Protein AF-0000000083312953 (afdb_homodimer)

pLDDT: mean 88.61, std 13.86, range [29.88, 98.75]

Radius of gyration: 20.83 Å; Cα contacts (8 Å, |Δi|>4): 252; chains: 2; bounding box: 49×71×55 Å

Foldseek 3Di:
DDLQVVLVVLVVVCVVVVNLPDDLVVLVVQLVVLVVVLVVLVCVQPPDDDDDPVRNVVSVVVNVVSVVSNVSSVSSSQVSVPHDVVVVVVVVVVVCCVVQPDLVVDVVSVVVNVVVVVVVCVVVVNPPPPDD/DDLQVVLVVLVVVCVVVVNLPDDLVVLVVQLVVLVVVLVVLVCVQPPDDDDDPVRNVVSVVVNVVSVVSNVSSVSSSQVSVPHDVVVVVVVVVVVCCVVQPDLVVDVVSVVVNVVVVCVVCVVVVNPPPVPD

Nearest PDB structures (foldseek):
  2x3v-assembly2_C  TM=4.265E-01  e=6.526E-01  Mus musculus
  4bne-assembly1_B  TM=3.025E-01  e=3.736E-01  Gallus gallus
  3m3w-assembly1_A  TM=4.332E-01  e=2.632E+00  Mus musculus
  2x3v-assembly2_C  TM=4.560E-01  e=7.342E-01  Mus musculus
  4bne-assembly1_B  TM=3.242E-01  e=5.272E-01  Gallus gallus

Structure (mmCIF, N/CA/C/O backbone):
data_AF-0000000083312953-model_v1
#
loop_
_entity.id
_entity.type
_entity.pdbx_description
1 polymer 'Uncharacterized protein'
#
loop_
_atom_site.group_PDB
_atom_site.id
_atom_site.type_symbol
_atom_site.label_atom_id
_atom_site.label_alt_id
_atom_site.label_comp_id
_atom_site.label_asym_id
_atom_site.label_entity_id
_atom_site.label_seq_id
_atom_site.pdbx_PDB_ins_code
_atom_site.Cartn_x
_atom_site.Cartn_y
_atom_site.Cartn_z
_atom_site.occupancy
_atom_site.B_iso_or_equiv
_atom_site.auth_seq_id
_atom_site.auth_comp_id
_atom_site.auth_asym_id
_atom_site.auth_atom_id
_atom_site.pdbx_PDB_model_num
ATOM 1 N N . MET A 1 1 ? -5.039 6.754 -14.234 1 89.75 1 MET A N 1
ATOM 2 C CA . MET A 1 1 ? -4.32 7.57 -13.266 1 89.75 1 MET A CA 1
ATOM 3 C C . MET A 1 1 ? -2.846 7.188 -13.219 1 89.75 1 MET A C 1
ATOM 5 O O . MET A 1 1 ? -2.508 6.004 -13.172 1 89.75 1 MET A O 1
ATOM 9 N N . HIS A 1 2 ? -2.023 8.219 -13.25 1 94.44 2 HIS A N 1
ATOM 10 C CA . HIS A 1 2 ? -0.584 8.008 -13.164 1 94.44 2 HIS A CA 1
ATOM 11 C C . HIS A 1 2 ? -0.106 8.031 -11.719 1 94.44 2 HIS A C 1
ATOM 13 O O . HIS A 1 2 ? -0.604 8.82 -10.906 1 94.44 2 HIS A O 1
ATOM 19 N N . ILE A 1 3 ? 0.85 7.16 -11.445 1 96.19 3 ILE A N 1
ATOM 20 C CA . ILE A 1 3 ? 1.371 7.008 -10.094 1 96.19 3 ILE A CA 1
ATOM 21 C C . ILE A 1 3 ? 1.956 8.336 -9.609 1 96.19 3 ILE A C 1
ATOM 23 O O . ILE A 1 3 ? 1.65 8.789 -8.508 1 96.19 3 ILE A O 1
ATOM 27 N N . ARG A 1 4 ? 2.719 8.961 -10.422 1 96.06 4 ARG A N 1
ATOM 28 C CA . ARG A 1 4 ? 3.332 10.234 -10.047 1 96.06 4 ARG A CA 1
ATOM 29 C C . ARG A 1 4 ? 2.271 11.312 -9.828 1 96.06 4 ARG A C 1
ATOM 31 O O . ARG A 1 4 ? 2.396 12.133 -8.922 1 96.06 4 ARG A O 1
ATOM 38 N N . GLU A 1 5 ? 1.279 11.32 -10.625 1 96.25 5 GLU A N 1
ATOM 39 C CA . GLU A 1 5 ? 0.201 12.297 -10.484 1 96.25 5 GLU A CA 1
ATOM 40 C C . GLU A 1 5 ? -0.57 12.086 -9.188 1 96.25 5 GLU A C 1
ATOM 42 O O . GLU A 1 5 ? -0.999 13.055 -8.555 1 96.25 5 GLU A O 1
ATOM 47 N N . TYR A 1 6 ? -0.751 10.852 -8.859 1 97.44 6 TYR A N 1
ATOM 48 C CA . TYR A 1 6 ? -1.438 10.562 -7.605 1 97.44 6 TYR A CA 1
ATOM 49 C C . TYR A 1 6 ? -0.636 11.07 -6.414 1 97.44 6 TYR A C 1
ATOM 51 O O . TYR A 1 6 ? -1.193 11.68 -5.496 1 97.44 6 TYR A O 1
ATOM 59 N N . GLN A 1 7 ? 0.645 10.828 -6.422 1 97.88 7 GLN A N 1
ATOM 60 C CA . GLN A 1 7 ? 1.492 11.289 -5.332 1 97.88 7 GLN A CA 1
ATOM 61 C C . GLN A 1 7 ? 1.493 12.812 -5.246 1 97.88 7 GLN A C 1
ATOM 63 O O . GLN A 1 7 ? 1.409 13.383 -4.156 1 97.88 7 GLN A O 1
ATOM 68 N N . GLN A 1 8 ? 1.566 13.469 -6.383 1 96.88 8 GLN A N 1
ATOM 69 C CA . GLN A 1 8 ? 1.558 14.922 -6.422 1 96.88 8 GLN A CA 1
ATOM 70 C C . GLN A 1 8 ? 0.23 15.484 -5.914 1 96.88 8 GLN A C 1
ATOM 72 O O . GLN A 1 8 ? 0.205 16.484 -5.188 1 96.88 8 GLN A O 1
ATOM 77 N N . TRP A 1 9 ? -0.777 14.859 -6.32 1 95.81 9 TRP A N 1
ATOM 78 C CA . TRP A 1 9 ? -2.096 15.25 -5.832 1 95.81 9 TRP A CA 1
ATOM 79 C C . TRP A 1 9 ? -2.162 15.164 -4.312 1 95.81 9 TRP A C 1
ATOM 81 O O . TRP A 1 9 ? -2.6 16.109 -3.648 1 95.81 9 TRP A O 1
ATOM 91 N N . LEU A 1 10 ? -1.734 14.055 -3.762 1 97.31 10 LEU A N 1
ATOM 92 C CA . LEU A 1 10 ? -1.815 13.828 -2.322 1 97.31 10 LEU A CA 1
ATOM 93 C C . LEU A 1 10 ? -0.983 14.852 -1.563 1 97.31 10 LEU A C 1
ATOM 95 O O . LEU A 1 10 ? -1.413 15.367 -0.526 1 97.31 10 LEU A O 1
ATOM 99 N N . GLU A 1 11 ? 0.196 15.156 -2.078 1 96.62 11 GLU A N 1
ATOM 100 C CA . GLU A 1 11 ? 1.052 16.172 -1.457 1 96.62 11 GLU A CA 1
ATOM 101 C C . GLU A 1 11 ? 0.36 17.531 -1.412 1 96.62 11 GLU A C 1
ATOM 103 O O . GLU A 1 11 ? 0.352 18.188 -0.374 1 96.62 11 GLU A O 1
ATOM 108 N N . SER A 1 12 ? -0.178 17.875 -2.521 1 95.19 12 SER A N 1
ATOM 109 C CA . SER A 1 12 ? -0.896 19.141 -2.594 1 95.19 12 SER A CA 1
ATOM 110 C C . SER A 1 12 ? -2.119 19.141 -1.683 1 95.19 12 SER A C 1
ATOM 112 O O . SER A 1 12 ? -2.42 20.141 -1.032 1 95.19 12 SER A O 1
ATOM 114 N N . TRP A 1 13 ? -2.795 18.016 -1.723 1 95.06 13 TRP A N 1
ATOM 115 C CA . TRP A 1 13 ? -3.99 17.828 -0.907 1 95.06 13 TRP A CA 1
ATOM 116 C C . TRP A 1 13 ? -3.664 17.969 0.576 1 95.06 13 TRP A C 1
ATOM 118 O O . TRP A 1 13 ? -4.355 18.688 1.304 1 95.06 13 TRP A O 1
ATOM 128 N N . ASP A 1 14 ? -2.621 17.344 1.05 1 94.88 14 ASP A N 1
ATOM 129 C CA . ASP A 1 14 ? -2.168 17.406 2.436 1 94.88 14 ASP A CA 1
ATOM 130 C C . ASP A 1 14 ? -1.702 18.828 2.787 1 94.88 14 ASP A C 1
ATOM 132 O O . ASP A 1 14 ? -2.023 19.344 3.859 1 94.88 14 ASP A O 1
ATOM 136 N N . LYS A 1 15 ? -0.932 19.438 1.9 1 92.62 15 LYS A N 1
ATOM 137 C CA . LYS A 1 15 ? -0.395 20.781 2.145 1 92.62 15 LYS A CA 1
ATOM 138 C C . LYS A 1 15 ? -1.516 21.797 2.342 1 92.62 15 LYS A C 1
ATOM 140 O O . LYS A 1 15 ? -1.442 22.641 3.232 1 92.62 15 LYS A O 1
ATOM 145 N N . ALA A 1 16 ? -2.479 21.641 1.513 1 90.06 16 ALA A N 1
ATOM 146 C CA . ALA A 1 16 ? -3.615 22.562 1.595 1 90.06 16 ALA A CA 1
ATOM 147 C C . ALA A 1 16 ? -4.289 22.469 2.961 1 90.06 16 ALA A C 1
ATOM 149 O O . ALA A 1 16 ? -4.91 23.438 3.416 1 90.06 16 ALA A O 1
ATOM 150 N N . ARG A 1 17 ? -4.074 21.359 3.699 1 89.75 17 ARG A N 1
ATOM 151 C CA . ARG A 1 17 ? -4.758 21.109 4.965 1 89.75 17 ARG A CA 1
ATOM 152 C C . ARG A 1 17 ? -3.766 21.062 6.121 1 89.75 17 ARG A C 1
ATOM 154 O O . ARG A 1 17 ? -4.133 20.703 7.242 1 89.75 17 ARG A O 1
ATOM 161 N N . GLU A 1 18 ? -2.477 21.31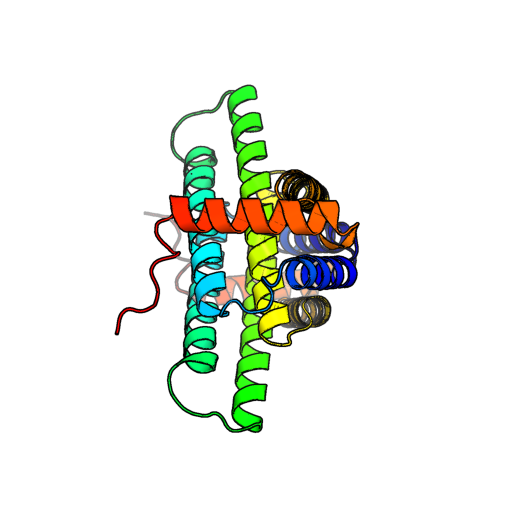2 5.836 1 87.06 18 GLU A N 1
ATOM 162 C CA . GLU A 1 18 ? -1.371 21.297 6.789 1 87.06 18 GLU A CA 1
ATOM 163 C C . GLU A 1 18 ? -1.146 19.906 7.371 1 87.06 18 GLU A C 1
ATOM 165 O O . GLU A 1 18 ? -0.78 19.766 8.539 1 87.06 18 GLU A O 1
ATOM 170 N N . TRP A 1 19 ? -1.473 18.922 6.602 1 90.19 19 TRP A N 1
ATOM 171 C CA . TRP A 1 19 ? -1.292 17.547 7.027 1 90.19 19 TRP A CA 1
ATOM 172 C C . TRP A 1 19 ? 0.053 17 6.555 1 90.19 19 TRP A C 1
ATOM 174 O O . TRP A 1 19 ? 0.391 15.844 6.824 1 90.19 19 TRP A O 1
ATOM 184 N N . ASP A 1 20 ? 0.765 17.859 5.84 1 90.44 20 ASP A N 1
ATOM 185 C CA . ASP A 1 20 ? 2.104 17.484 5.398 1 90.44 20 ASP A CA 1
ATOM 186 C C . ASP A 1 20 ? 3.113 17.625 6.535 1 90.44 20 ASP A C 1
ATOM 188 O O . ASP A 1 20 ? 4.293 17.297 6.367 1 90.44 20 ASP A O 1
ATOM 192 N N . LYS A 1 21 ? 2.643 17.953 7.777 1 90.19 21 LYS A N 1
ATOM 193 C CA . LYS A 1 21 ? 3.514 18.156 8.93 1 90.19 21 LYS A CA 1
ATOM 194 C C . LYS A 1 21 ? 3.449 16.953 9.875 1 90.19 21 LYS A C 1
ATOM 196 O O . LYS A 1 21 ? 4.172 16.891 10.867 1 90.19 21 LYS A O 1
ATOM 201 N N . VAL A 1 22 ? 2.646 16.016 9.578 1 91.94 22 VAL A N 1
ATOM 202 C CA . VAL A 1 22 ? 2.516 14.82 10.398 1 91.94 22 VAL A CA 1
ATOM 203 C C . VAL A 1 22 ? 3.793 13.984 10.297 1 91.94 22 VAL A C 1
ATOM 205 O O . VAL A 1 22 ? 4.453 13.969 9.258 1 91.94 22 VAL A O 1
ATOM 208 N N . LEU A 1 23 ? 4.117 13.328 11.352 1 92.88 23 LEU A N 1
ATOM 209 C CA . LEU A 1 23 ? 5.312 12.492 11.391 1 92.88 23 LEU A CA 1
ATOM 210 C C . LEU A 1 23 ? 5.102 11.203 10.602 1 92.88 23 LEU A C 1
ATOM 212 O O . LEU A 1 23 ? 4.02 10.617 10.633 1 92.88 23 LEU A O 1
ATOM 216 N N . PRO A 1 24 ? 6.152 10.727 9.938 1 96.06 24 PRO A N 1
ATOM 217 C CA . PRO A 1 24 ? 6.078 9.43 9.25 1 96.06 24 PRO A CA 1
ATOM 218 C C . PRO A 1 24 ? 5.609 8.305 10.172 1 96.06 24 PRO A C 1
ATOM 220 O O . PRO A 1 24 ? 4.844 7.438 9.75 1 96.06 24 PRO A O 1
ATOM 223 N N . SER A 1 25 ? 6.031 8.344 11.453 1 95.69 25 SER A N 1
ATOM 224 C CA . SER A 1 25 ? 5.629 7.305 12.391 1 95.69 25 SER A CA 1
ATOM 225 C C . SER A 1 25 ? 4.125 7.328 12.633 1 95.69 25 SER A C 1
ATOM 227 O O . SER A 1 25 ? 3.496 6.277 12.789 1 95.69 25 SER A O 1
ATOM 229 N N . HIS A 1 26 ? 3.543 8.469 12.672 1 95.5 26 HIS A N 1
ATOM 230 C CA . HIS A 1 26 ? 2.096 8.562 12.828 1 95.5 26 HIS A CA 1
ATOM 231 C C . HIS A 1 26 ? 1.369 8.055 11.594 1 95.5 26 HIS A C 1
ATOM 233 O O . HIS A 1 26 ? 0.351 7.363 11.711 1 95.5 26 HIS A O 1
ATOM 239 N N . THR A 1 27 ? 1.861 8.438 10.438 1 97 27 THR A N 1
ATOM 240 C CA . THR A 1 27 ? 1.317 7.93 9.18 1 97 27 THR A CA 1
ATOM 241 C C . THR A 1 27 ? 1.405 6.406 9.125 1 97 27 THR A C 1
ATOM 243 O O . THR A 1 27 ? 0.469 5.742 8.672 1 97 27 THR A O 1
ATOM 246 N N . LEU A 1 28 ? 2.506 5.895 9.625 1 97.88 28 LEU A N 1
ATOM 247 C CA . LEU A 1 28 ? 2.715 4.453 9.695 1 97.88 28 LEU A CA 1
ATOM 248 C C . LEU A 1 28 ? 1.672 3.795 10.594 1 97.88 28 LEU A C 1
ATOM 250 O O . LEU A 1 28 ? 1.177 2.709 10.281 1 97.88 28 LEU A O 1
ATOM 254 N N . LEU A 1 29 ? 1.381 4.402 11.695 1 97.69 29 LEU A N 1
ATOM 255 C CA . LEU A 1 29 ? 0.365 3.863 12.594 1 97.69 29 LEU A CA 1
ATOM 256 C C . LEU A 1 29 ? -0.989 3.779 11.891 1 97.69 29 LEU A C 1
ATOM 258 O O . LEU A 1 29 ? -1.727 2.809 12.078 1 97.69 29 LEU A O 1
ATOM 262 N N . HIS A 1 30 ? -1.298 4.766 11.109 1 97.81 30 HIS A N 1
ATOM 263 C CA . HIS A 1 30 ? -2.531 4.727 10.328 1 97.81 30 HIS A CA 1
ATOM 264 C C . HIS A 1 30 ? -2.498 3.604 9.297 1 97.81 30 HIS A C 1
ATOM 266 O O . HIS A 1 30 ? -3.506 2.928 9.078 1 97.81 30 HIS A O 1
ATOM 272 N N . ALA A 1 31 ? -1.359 3.463 8.656 1 98.5 31 ALA A N 1
ATOM 273 C CA . ALA A 1 31 ? -1.215 2.365 7.703 1 98.5 31 ALA A CA 1
ATOM 274 C C . ALA A 1 31 ? -1.466 1.019 8.375 1 98.5 31 ALA A C 1
ATOM 276 O O . ALA A 1 31 ? -2.137 0.152 7.812 1 98.5 31 ALA A O 1
ATOM 277 N N . MET A 1 32 ? -0.947 0.873 9.617 1 98.44 32 MET A N 1
ATOM 278 C CA . MET A 1 32 ? -1.142 -0.363 10.367 1 98.44 32 MET A CA 1
ATOM 279 C C . MET A 1 32 ? -2.615 -0.57 10.703 1 98.44 32 MET A C 1
ATOM 281 O O . MET A 1 32 ? -3.107 -1.699 10.68 1 98.44 32 MET A O 1
ATOM 285 N N . GLU A 1 33 ? -3.252 0.483 11.016 1 98.44 33 GLU A N 1
ATOM 286 C CA . GLU A 1 33 ? -4.688 0.405 11.258 1 98.44 33 GLU A CA 1
ATOM 287 C C . GLU A 1 33 ? -5.434 -0.099 10.031 1 98.44 33 GLU A C 1
ATOM 289 O O . GLU A 1 33 ? -6.25 -1.02 10.125 1 98.44 33 GLU A O 1
ATOM 294 N N . GLU A 1 34 ? -5.18 0.506 8.852 1 98.62 34 GLU A N 1
ATOM 295 C CA . GLU A 1 34 ? -5.84 0.094 7.617 1 98.62 34 GLU A CA 1
ATOM 296 C C . GLU A 1 34 ? -5.535 -1.365 7.289 1 98.62 34 GLU A C 1
ATOM 298 O O . GLU A 1 34 ? -6.406 -2.098 6.82 1 98.62 34 GLU A O 1
ATOM 303 N N . LEU A 1 35 ? -4.273 -1.746 7.504 1 98.62 35 LEU A N 1
ATOM 304 C CA . LEU A 1 35 ? -3.916 -3.135 7.242 1 98.62 35 LEU A CA 1
ATOM 305 C C . LEU A 1 35 ? -4.676 -4.078 8.172 1 98.62 35 LEU A C 1
ATOM 307 O O . LEU A 1 35 ? -5.043 -5.184 7.773 1 98.62 35 LEU A O 1
ATOM 311 N N . GLY A 1 36 ? -4.824 -3.678 9.445 1 98.44 36 GLY A N 1
ATOM 312 C CA . GLY A 1 36 ? -5.664 -4.445 10.352 1 98.44 36 GLY A CA 1
ATOM 313 C C . GLY A 1 36 ? -7.086 -4.613 9.852 1 98.44 36 GLY A C 1
ATOM 314 O O . GLY A 1 36 ? -7.656 -5.703 9.938 1 98.44 36 GLY A O 1
ATOM 315 N N . GLU A 1 37 ? -7.691 -3.543 9.32 1 98.75 37 GLU A N 1
ATOM 316 C CA . GLU A 1 37 ? -9.039 -3.621 8.758 1 98.75 37 GLU A CA 1
ATOM 317 C C . GLU A 1 37 ? -9.07 -4.531 7.535 1 98.75 37 GLU A C 1
ATOM 319 O O . GLU A 1 37 ? -10.016 -5.309 7.359 1 98.75 37 GLU A O 1
ATOM 324 N N . ILE A 1 38 ? -8.094 -4.457 6.746 1 98.69 38 ILE A N 1
ATOM 325 C CA . ILE A 1 38 ? -7.977 -5.328 5.582 1 98.69 38 ILE A CA 1
ATOM 326 C C . ILE A 1 38 ? -7.883 -6.785 6.031 1 98.69 38 ILE A C 1
ATOM 328 O O . ILE A 1 38 ? -8.516 -7.664 5.445 1 98.69 38 ILE A O 1
ATOM 332 N N . SER A 1 39 ? -7.105 -7.035 7.078 1 98.06 39 SER A N 1
ATOM 333 C CA . SER A 1 39 ? -6.957 -8.383 7.617 1 98.06 39 SER A CA 1
ATOM 334 C C . SER A 1 39 ? -8.305 -8.977 8.008 1 98.06 39 SER A C 1
ATOM 336 O O . SER A 1 39 ? -8.602 -10.133 7.703 1 98.06 39 SER A O 1
ATOM 338 N N . ARG A 1 40 ? -9.086 -8.203 8.664 1 97.56 40 ARG A N 1
ATOM 339 C CA . ARG A 1 40 ? -10.414 -8.641 9.055 1 97.56 40 ARG A CA 1
ATOM 340 C C . ARG A 1 40 ? -11.25 -9.031 7.844 1 97.56 40 ARG A C 1
ATOM 342 O O . ARG A 1 40 ? -11.914 -10.07 7.844 1 97.56 40 ARG A O 1
ATOM 349 N N . LEU A 1 41 ? -11.203 -8.25 6.785 1 97.81 41 LEU A N 1
ATOM 350 C CA . LEU A 1 41 ? -12.008 -8.477 5.59 1 97.81 41 LEU A CA 1
ATOM 351 C C . LEU A 1 41 ? -11.516 -9.703 4.824 1 97.81 41 LEU A C 1
ATOM 353 O O . LEU A 1 41 ? -12.312 -10.484 4.312 1 97.81 41 LEU A O 1
ATOM 357 N N . VAL A 1 42 ? -10.211 -9.883 4.773 1 96.94 42 VAL A N 1
ATOM 358 C CA . VAL A 1 42 ? -9.633 -11.047 4.105 1 96.94 42 VAL A CA 1
ATOM 359 C C . VAL A 1 42 ? -10.031 -12.32 4.848 1 96.94 42 VAL A C 1
ATOM 361 O O . VAL A 1 42 ? -10.367 -13.336 4.223 1 96.94 42 VAL A O 1
ATOM 364 N N . GLN A 1 43 ? -9.992 -12.234 6.18 1 95.44 43 GLN A N 1
ATOM 365 C CA . GLN A 1 43 ? -10.453 -13.359 6.98 1 95.44 43 GLN A CA 1
ATOM 366 C C . GLN A 1 43 ? -11.898 -13.719 6.645 1 95.44 43 GLN A C 1
ATOM 368 O O . GLN A 1 43 ? -12.242 -14.898 6.527 1 95.44 43 GLN A O 1
ATOM 373 N N . MET A 1 44 ? -12.727 -12.766 6.469 1 95.12 44 MET A N 1
ATOM 374 C CA . MET A 1 44 ? -14.133 -12.984 6.164 1 95.12 44 MET A CA 1
ATOM 375 C C . MET A 1 44 ? -14.305 -13.57 4.766 1 95.12 44 MET A C 1
ATOM 377 O O . MET A 1 44 ? -15.164 -14.422 4.543 1 95.12 44 MET A O 1
ATOM 381 N N . LEU A 1 45 ? -13.523 -13.141 3.883 1 93.75 45 LEU A N 1
ATOM 382 C CA . LEU A 1 45 ? -13.609 -13.586 2.494 1 93.75 45 LEU A CA 1
ATOM 383 C C . LEU A 1 45 ? -13.172 -15.039 2.361 1 93.75 45 LEU A C 1
ATOM 385 O O . LEU A 1 45 ? -13.758 -15.805 1.588 1 93.75 45 LEU A O 1
ATOM 389 N N . GLU A 1 46 ? -12.188 -15.477 3.143 1 89.94 46 GLU A N 1
ATOM 390 C CA . GLU A 1 46 ? -11.609 -16.812 3.023 1 89.94 46 GLU A CA 1
ATOM 391 C C . GLU A 1 46 ? -12.203 -17.766 4.059 1 89.94 46 GLU A C 1
ATOM 393 O O . GLU A 1 46 ? -12.133 -18.984 3.904 1 89.94 46 GLU A O 1
ATOM 398 N N . GLY A 1 47 ? -12.383 -17.422 5.262 1 77.81 47 GLY A N 1
ATOM 399 C CA . GLY A 1 47 ? -12.422 -18.328 6.406 1 77.81 47 GLY A CA 1
ATOM 400 C C . GLY A 1 47 ? -13.828 -18.75 6.777 1 77.81 47 GLY A C 1
ATOM 401 O O . GLY A 1 47 ? -14.031 -19.875 7.27 1 77.81 47 GLY A O 1
ATOM 402 N N . TYR A 1 48 ? -14.719 -18.031 7.027 1 69 48 TYR A N 1
ATOM 403 C CA . TYR A 1 48 ? -15.742 -18.344 8.016 1 69 48 TYR A CA 1
ATOM 404 C C . TYR A 1 48 ? -16.875 -19.156 7.391 1 69 48 TYR A C 1
ATOM 406 O O . TYR A 1 48 ? -17.297 -20.172 7.949 1 69 48 TYR A O 1
ATOM 414 N N . ARG A 1 49 ? -17.484 -18.75 6.379 1 76.5 49 ARG A N 1
ATOM 415 C CA . ARG A 1 49 ? -18.672 -19.375 5.805 1 76.5 49 ARG A CA 1
ATOM 416 C C . ARG A 1 49 ? -18.828 -19 4.336 1 76.5 49 ARG A C 1
ATOM 418 O O . ARG A 1 49 ? -18.25 -18.016 3.875 1 76.5 49 ARG A O 1
ATOM 425 N N . PRO A 1 50 ? -19.484 -19.969 3.672 1 88.69 50 PRO A N 1
ATOM 426 C CA . PRO A 1 50 ? -19.828 -19.562 2.311 1 88.69 50 PRO A CA 1
ATOM 427 C C . PRO A 1 50 ? -20.578 -18.219 2.275 1 88.69 50 PRO A C 1
ATOM 429 O O . PRO A 1 50 ? -21.375 -17.938 3.168 1 88.69 50 PRO A O 1
ATOM 432 N N . LEU A 1 51 ? -20.234 -17.422 1.312 1 90.56 51 LEU A N 1
ATOM 433 C CA . LEU A 1 51 ? -20.812 -16.094 1.205 1 90.56 51 LEU A CA 1
ATOM 434 C C . LEU A 1 51 ? -21.797 -16.031 0.05 1 90.56 51 LEU A C 1
ATOM 436 O O . LEU A 1 51 ? -21.562 -16.609 -1.011 1 90.56 51 LEU A O 1
ATOM 440 N N . SER A 1 52 ? -22.891 -15.398 0.402 1 93.94 52 SER A N 1
ATOM 441 C CA . SER A 1 52 ? -23.781 -15.062 -0.708 1 93.94 52 SER A CA 1
ATOM 442 C C . SER A 1 52 ? -23.109 -14.102 -1.682 1 93.94 52 SER A C 1
ATOM 444 O O . SER A 1 52 ? -22.172 -13.398 -1.318 1 93.94 52 SER A O 1
ATOM 446 N N . PRO A 1 53 ? -23.641 -14.102 -2.957 1 93.81 53 PRO A N 1
ATOM 447 C CA . PRO A 1 53 ? -23.094 -13.125 -3.904 1 93.81 53 PRO A CA 1
ATOM 448 C C . PRO A 1 53 ? -23.188 -11.688 -3.396 1 93.81 53 PRO A C 1
ATOM 450 O O . PRO A 1 53 ? -22.266 -10.898 -3.594 1 93.81 53 PRO A O 1
ATOM 453 N N . ALA A 1 54 ? -24.219 -11.422 -2.727 1 95.44 54 ALA A N 1
ATOM 454 C CA . ALA A 1 54 ? -24.406 -10.078 -2.188 1 95.44 54 ALA A CA 1
ATOM 455 C C . ALA A 1 54 ? -23.406 -9.789 -1.077 1 95.44 54 ALA A C 1
ATOM 457 O O . ALA A 1 54 ? -22.859 -8.68 -0.99 1 95.44 54 ALA A O 1
ATOM 458 N N . ASP A 1 55 ? -23.156 -10.734 -0.199 1 94.25 55 ASP A N 1
ATOM 459 C CA . ASP A 1 55 ? -22.172 -10.578 0.88 1 94.25 55 ASP A CA 1
ATOM 460 C C . ASP A 1 55 ? -20.766 -10.422 0.327 1 94.25 55 ASP A C 1
ATOM 462 O O . ASP A 1 55 ? -19.984 -9.609 0.827 1 94.25 55 ASP A O 1
ATOM 466 N N . LEU A 1 56 ? -20.547 -11.18 -0.706 1 94.19 56 LEU A N 1
ATOM 467 C CA . LEU A 1 56 ? -19.234 -11.117 -1.343 1 94.19 56 LEU A CA 1
ATOM 468 C C . LEU A 1 56 ? -18.984 -9.734 -1.938 1 94.19 56 LEU A C 1
ATOM 470 O O . LEU A 1 56 ? -17.906 -9.164 -1.768 1 94.19 56 LEU A O 1
ATOM 474 N N . GLU A 1 57 ? -19.969 -9.258 -2.596 1 95.75 57 GLU A N 1
ATOM 475 C CA . GLU A 1 57 ? -19.844 -7.938 -3.211 1 95.75 57 GLU A CA 1
ATOM 476 C C . GLU A 1 57 ? -19.656 -6.852 -2.156 1 95.75 57 GLU A C 1
ATOM 478 O O . GLU A 1 57 ? -18.859 -5.934 -2.332 1 95.75 57 GLU A O 1
ATOM 483 N N . ALA A 1 58 ? -20.375 -6.957 -1.064 1 97 58 ALA A N 1
ATOM 484 C CA . ALA A 1 58 ? -20.266 -5.984 0.021 1 97 58 ALA A CA 1
ATOM 485 C C . ALA A 1 58 ? -18.875 -6.008 0.645 1 97 58 ALA A C 1
ATOM 487 O O . ALA A 1 58 ? -18.297 -4.957 0.937 1 97 58 ALA A O 1
ATOM 488 N N . LEU A 1 59 ? -18.344 -7.191 0.858 1 96.62 59 LEU A N 1
ATOM 489 C CA . LEU A 1 59 ? -17.016 -7.336 1.435 1 96.62 59 LEU A CA 1
ATOM 490 C C . LEU A 1 59 ? -15.953 -6.793 0.486 1 96.62 59 LEU A C 1
ATOM 492 O O . LEU A 1 59 ? -14.992 -6.16 0.925 1 96.62 59 LEU A O 1
ATOM 496 N N . ARG A 1 60 ? -16.172 -7 -0.803 1 97 60 ARG A N 1
ATOM 497 C CA . ARG A 1 60 ? -15.227 -6.504 -1.791 1 97 60 ARG A CA 1
ATOM 498 C C . ARG A 1 60 ? -15.227 -4.98 -1.832 1 97 60 ARG A C 1
ATOM 500 O O . ARG A 1 60 ? -14.164 -4.359 -1.966 1 97 60 ARG A O 1
ATOM 507 N N . GLU A 1 61 ? -16.375 -4.465 -1.734 1 97.69 61 GLU A N 1
ATOM 508 C CA . GLU A 1 61 ? -16.484 -3.01 -1.717 1 97.69 61 GLU A CA 1
ATOM 509 C C . GLU A 1 61 ? -15.789 -2.42 -0.497 1 97.69 61 GLU A C 1
ATOM 511 O O . GLU A 1 61 ? -15.078 -1.416 -0.607 1 97.69 61 GLU A O 1
ATOM 516 N N . GLU A 1 62 ? -16.016 -3.033 0.622 1 98.25 62 GLU A N 1
ATOM 517 C CA . GLU A 1 62 ? -15.367 -2.574 1.843 1 98.25 62 GLU A CA 1
ATOM 518 C C . GLU A 1 62 ? -13.852 -2.75 1.754 1 98.25 62 GLU A C 1
ATOM 520 O O . GLU A 1 62 ? -13.094 -1.881 2.191 1 98.25 62 GLU A O 1
ATOM 525 N N . LEU A 1 63 ? -13.445 -3.832 1.179 1 98.56 63 LEU A N 1
ATOM 526 C CA . LEU A 1 63 ? -12.016 -4.086 1.019 1 98.56 63 LEU A CA 1
ATOM 527 C C . LEU A 1 63 ? -11.383 -3.057 0.091 1 98.56 63 LEU A C 1
ATOM 529 O O . LEU A 1 63 ? -10.273 -2.582 0.35 1 98.56 63 LEU A O 1
ATOM 533 N N . ALA A 1 64 ? -12.07 -2.73 -0.966 1 98.62 64 ALA A N 1
ATOM 534 C CA . ALA A 1 64 ? -11.57 -1.724 -1.899 1 98.62 64 ALA A CA 1
ATOM 535 C C . ALA A 1 64 ? -11.336 -0.391 -1.194 1 98.62 64 ALA A C 1
ATOM 537 O O . ALA A 1 64 ? -10.344 0.293 -1.458 1 98.62 64 ALA A O 1
ATOM 538 N N . LEU A 1 65 ? -12.227 -0.07 -0.336 1 98.12 65 LEU A N 1
ATOM 539 C CA . LEU A 1 65 ? -12.094 1.176 0.412 1 98.12 65 LEU A CA 1
ATOM 540 C C . LEU A 1 65 ? -10.875 1.134 1.329 1 98.12 65 LEU A C 1
ATOM 542 O O . LEU A 1 65 ? -10.109 2.098 1.395 1 98.12 65 LEU A O 1
ATOM 546 N N . GLU A 1 66 ? -10.727 0.061 2.045 1 98.75 66 GLU A N 1
ATOM 547 C CA . GLU A 1 66 ? -9.602 -0.041 2.967 1 98.75 66 GLU A CA 1
ATOM 548 C C . GLU A 1 66 ? -8.273 -0.09 2.213 1 98.75 66 GLU A C 1
ATOM 550 O O . GLU A 1 66 ? -7.266 0.431 2.689 1 98.75 66 GLU A O 1
ATOM 555 N N . LEU A 1 67 ? -8.266 -0.76 1.091 1 98.75 67 LEU A N 1
ATOM 556 C CA . LEU A 1 67 ? -7.07 -0.772 0.255 1 98.75 67 LEU A CA 1
ATOM 557 C C . LEU A 1 67 ? -6.723 0.635 -0.219 1 98.75 67 LEU A C 1
ATOM 559 O O . LEU A 1 67 ? -5.551 1.019 -0.235 1 98.75 67 LEU A O 1
ATOM 563 N N . SER A 1 68 ? -7.734 1.334 -0.607 1 98.5 68 SER A N 1
ATOM 564 C CA . SER A 1 68 ? -7.52 2.719 -1.013 1 98.5 68 SER A CA 1
ATOM 565 C C . SER A 1 68 ? -6.961 3.551 0.136 1 98.5 68 SER A C 1
ATOM 567 O O . SER A 1 68 ? -6.039 4.348 -0.058 1 98.5 68 SER A O 1
ATOM 569 N N . ASP A 1 69 ? -7.523 3.398 1.307 1 98.44 69 ASP A N 1
ATOM 570 C CA . ASP A 1 69 ? -7.035 4.133 2.471 1 98.44 69 ASP A CA 1
ATOM 571 C C . ASP A 1 69 ? -5.582 3.777 2.773 1 98.44 69 ASP A C 1
ATOM 573 O O . ASP A 1 69 ? -4.789 4.645 3.148 1 98.44 69 ASP A O 1
ATOM 577 N N . LEU A 1 70 ? -5.273 2.525 2.656 1 98.69 70 LEU A N 1
ATOM 578 C CA . LEU A 1 70 ? -3.885 2.121 2.855 1 98.69 70 LEU A CA 1
ATOM 579 C C . LEU A 1 70 ? -2.977 2.77 1.816 1 98.69 70 LEU A C 1
ATOM 581 O O . LEU A 1 70 ? -1.863 3.195 2.137 1 98.69 70 LEU A O 1
ATOM 585 N N . GLN A 1 71 ? -3.398 2.848 0.588 1 98.5 71 GLN A N 1
ATOM 586 C CA . GLN A 1 71 ? -2.617 3.494 -0.459 1 98.5 71 GLN A CA 1
ATOM 587 C C . GLN A 1 71 ? -2.342 4.957 -0.117 1 98.5 71 GLN A C 1
ATOM 589 O O . GLN A 1 71 ? -1.234 5.453 -0.336 1 98.5 71 GLN A O 1
ATOM 594 N N . VAL A 1 72 ? -3.311 5.648 0.386 1 98.38 72 VAL A N 1
ATOM 595 C CA . VAL A 1 72 ? -3.109 7.031 0.806 1 98.38 72 VAL A CA 1
ATOM 596 C C . VAL A 1 72 ? -1.952 7.109 1.799 1 98.38 72 VAL A C 1
ATOM 598 O O . VAL A 1 72 ? -1.047 7.93 1.646 1 98.38 72 VAL A O 1
ATOM 601 N N . MET A 1 73 ? -1.946 6.191 2.75 1 98.44 73 MET A N 1
ATOM 602 C CA . MET A 1 73 ? -0.927 6.227 3.795 1 98.44 73 MET A CA 1
ATOM 603 C C . MET A 1 73 ? 0.447 5.887 3.229 1 98.44 73 MET A C 1
ATOM 605 O O . MET A 1 73 ? 1.452 6.477 3.629 1 98.44 73 MET A O 1
ATOM 609 N N . ILE A 1 74 ? 0.491 4.965 2.316 1 98.5 74 ILE A N 1
ATOM 610 C CA . ILE A 1 74 ? 1.758 4.531 1.735 1 98.5 74 ILE A CA 1
ATOM 611 C C . ILE A 1 74 ? 2.355 5.664 0.902 1 98.5 74 ILE A C 1
ATOM 613 O O . ILE A 1 74 ? 3.545 5.965 1.016 1 98.5 74 ILE A O 1
ATOM 617 N N . PHE A 1 75 ? 1.591 6.289 0.115 1 98.56 75 PHE A N 1
ATOM 618 C CA . PHE A 1 75 ? 2.068 7.391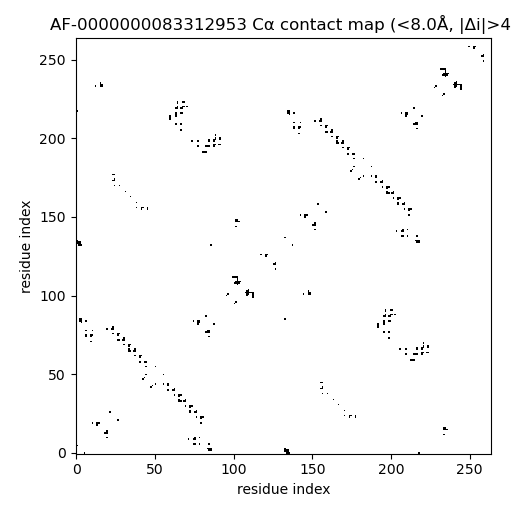 -0.712 1 98.56 75 PHE A CA 1
ATOM 619 C C . PHE A 1 75 ? 2.438 8.594 0.148 1 98.56 75 PHE A C 1
ATOM 621 O O . PHE A 1 75 ? 3.385 9.32 -0.163 1 98.56 75 PHE A O 1
ATOM 628 N N . LYS A 1 76 ? 1.684 8.836 1.21 1 98.38 76 LYS A N 1
ATOM 629 C CA . LYS A 1 76 ? 2.014 9.898 2.15 1 98.38 76 LYS A CA 1
ATOM 630 C C . LYS A 1 76 ? 3.359 9.641 2.822 1 98.38 76 LYS A C 1
ATOM 632 O O . LYS A 1 76 ? 4.195 10.547 2.912 1 98.38 76 LYS A O 1
ATOM 637 N N . LEU A 1 77 ? 3.516 8.398 3.248 1 98.19 77 LEU A N 1
ATOM 638 C CA . LEU A 1 77 ? 4.793 8.023 3.848 1 98.19 77 LEU A CA 1
ATOM 639 C C . LEU A 1 77 ? 5.941 8.273 2.875 1 98.19 77 LEU A C 1
ATOM 641 O O . LEU A 1 77 ? 6.996 8.773 3.27 1 98.19 77 LEU A O 1
ATOM 645 N N . ALA A 1 78 ? 5.754 7.902 1.62 1 98.31 78 ALA A N 1
ATOM 646 C CA . ALA A 1 78 ? 6.777 8.078 0.592 1 98.31 78 ALA A CA 1
ATOM 647 C C . ALA A 1 78 ? 7.16 9.547 0.439 1 98.31 78 ALA A C 1
ATOM 649 O O . ALA A 1 78 ? 8.344 9.898 0.512 1 98.31 78 ALA A O 1
ATOM 650 N N . TYR A 1 79 ? 6.168 10.43 0.29 1 97.31 79 TYR A N 1
ATOM 651 C CA . TYR A 1 79 ? 6.547 11.812 0.021 1 97.31 79 TYR A CA 1
ATOM 652 C C . TYR A 1 79 ? 7.074 12.484 1.28 1 97.31 79 TYR A C 1
ATOM 654 O O . TYR A 1 79 ? 7.965 13.336 1.207 1 97.31 79 TYR A O 1
ATOM 662 N N . LEU A 1 80 ? 6.59 12.078 2.484 1 96.44 80 LEU A N 1
ATOM 663 C CA . LEU A 1 80 ? 7.125 12.617 3.729 1 96.44 80 LEU A CA 1
ATOM 664 C C . LEU A 1 80 ? 8.602 12.266 3.885 1 96.44 80 LEU A C 1
ATOM 666 O O . LEU A 1 80 ? 9.359 13.016 4.5 1 96.44 80 LEU A O 1
ATOM 670 N N . CYS A 1 81 ? 8.984 11.18 3.295 1 96.38 81 CYS A N 1
ATOM 671 C CA . CYS A 1 81 ? 10.352 10.695 3.436 1 96.38 81 CYS A CA 1
ATOM 672 C C . CYS A 1 81 ? 11.164 10.992 2.186 1 96.38 81 CYS A C 1
ATOM 674 O O . CYS A 1 81 ? 12.266 10.453 2.01 1 96.38 81 CYS A O 1
ATOM 676 N N . GLY A 1 82 ? 10.578 11.727 1.231 1 95.75 82 GLY A N 1
ATOM 677 C CA . GLY A 1 82 ? 11.305 12.164 0.052 1 95.75 82 GLY A CA 1
ATOM 678 C C . GLY A 1 82 ? 11.477 11.07 -0.987 1 95.75 82 GLY A C 1
ATOM 679 O O . GLY A 1 82 ? 12.477 11.047 -1.704 1 95.75 82 GLY A O 1
ATOM 680 N N . ILE A 1 83 ? 10.586 10.234 -1.039 1 97.88 83 ILE A N 1
ATOM 681 C CA . ILE A 1 83 ? 10.695 9.086 -1.935 1 97.88 83 ILE A CA 1
ATOM 682 C C . ILE A 1 83 ? 9.734 9.266 -3.111 1 97.88 83 ILE A C 1
ATOM 684 O O . ILE A 1 83 ? 8.57 9.609 -2.924 1 97.88 83 ILE A O 1
ATOM 688 N N . ASP A 1 84 ? 10.234 9.055 -4.312 1 97.94 84 ASP A N 1
ATOM 689 C CA . ASP A 1 84 ? 9.422 8.953 -5.523 1 97.94 84 ASP A CA 1
ATOM 690 C C . ASP A 1 84 ? 8.852 7.551 -5.691 1 97.94 84 ASP A C 1
ATOM 692 O O . ASP A 1 84 ? 9.57 6.629 -6.094 1 97.94 84 ASP A O 1
ATOM 696 N N . MET A 1 85 ? 7.605 7.418 -5.523 1 98.12 85 MET A N 1
ATOM 697 C CA . MET A 1 85 ? 6.984 6.098 -5.488 1 98.12 85 MET A CA 1
ATOM 698 C C . MET A 1 85 ? 7.031 5.434 -6.859 1 98.12 85 MET A C 1
ATOM 700 O O . MET A 1 85 ? 7.184 4.219 -6.965 1 98.12 85 MET A O 1
ATOM 704 N N . GLU A 1 86 ? 6.828 6.242 -7.906 1 98.19 86 GLU A N 1
ATOM 705 C CA . GLU A 1 86 ? 6.898 5.656 -9.242 1 98.19 86 GLU A CA 1
ATOM 706 C C . GLU A 1 86 ? 8.273 5.059 -9.516 1 98.19 86 GLU A C 1
ATOM 708 O O . GLU A 1 86 ? 8.383 3.947 -10.031 1 98.19 86 GLU A O 1
ATOM 713 N N . GLU A 1 87 ? 9.297 5.801 -9.148 1 97.88 87 GLU A N 1
ATOM 714 C CA . GLU A 1 87 ? 10.656 5.293 -9.312 1 97.88 87 GLU A CA 1
ATOM 715 C C . GLU A 1 87 ? 10.883 4.043 -8.461 1 97.88 87 GLU A C 1
ATOM 717 O O . GLU A 1 87 ? 11.5 3.078 -8.922 1 97.88 87 GLU A O 1
ATOM 722 N N . ALA A 1 88 ? 10.453 4.078 -7.215 1 98.25 88 ALA A N 1
ATOM 723 C CA . ALA A 1 88 ? 10.594 2.932 -6.324 1 98.25 88 ALA A CA 1
ATOM 724 C C . ALA A 1 88 ? 9.93 1.691 -6.918 1 98.25 88 ALA A C 1
ATOM 726 O O . ALA A 1 88 ? 10.531 0.612 -6.938 1 98.25 88 ALA A O 1
ATOM 727 N N . MET A 1 89 ? 8.711 1.828 -7.414 1 98.06 89 MET A N 1
ATOM 728 C CA . MET A 1 89 ? 7.949 0.711 -7.961 1 98.06 89 MET A CA 1
ATOM 729 C C . MET A 1 89 ? 8.594 0.188 -9.242 1 98.06 89 MET A C 1
ATOM 731 O O . MET A 1 89 ? 8.609 -1.021 -9.484 1 98.06 89 MET A O 1
ATOM 735 N N . ARG A 1 90 ? 9.102 1.108 -10.07 1 97.25 90 ARG A N 1
ATOM 736 C CA . ARG A 1 90 ? 9.812 0.691 -11.273 1 97.25 90 ARG A CA 1
ATOM 737 C C . ARG A 1 90 ? 11.047 -0.139 -10.914 1 97.25 90 ARG A C 1
ATOM 739 O O . ARG A 1 90 ? 11.289 -1.183 -11.523 1 97.25 90 ARG A O 1
ATOM 746 N N . ARG A 1 91 ? 11.812 0.329 -9.961 1 96.75 91 ARG A N 1
ATOM 747 C CA . ARG A 1 91 ? 12.984 -0.406 -9.508 1 96.75 91 ARG A CA 1
ATOM 748 C C . ARG A 1 91 ? 12.594 -1.773 -8.953 1 96.75 91 ARG A C 1
ATOM 750 O O . ARG A 1 91 ? 13.312 -2.756 -9.156 1 96.75 91 ARG A O 1
ATOM 757 N N . GLY A 1 92 ? 11.477 -1.806 -8.219 1 96.19 92 GLY A N 1
ATOM 758 C CA . GLY A 1 92 ? 10.969 -3.074 -7.719 1 96.19 92 GLY A CA 1
ATOM 759 C C . GLY A 1 92 ? 10.641 -4.062 -8.82 1 96.19 92 GLY A C 1
ATOM 760 O O . GLY A 1 92 ? 10.938 -5.25 -8.711 1 96.19 92 GLY A O 1
ATOM 761 N N . GLN A 1 93 ? 10.031 -3.607 -9.883 1 95.25 93 GLN A N 1
ATOM 762 C CA . GLN A 1 93 ? 9.742 -4.449 -11.039 1 95.25 93 GLN A CA 1
ATOM 763 C C . GLN A 1 93 ? 11.016 -5.016 -11.641 1 95.25 93 GLN A C 1
ATOM 765 O O . GLN A 1 93 ? 11.086 -6.207 -11.953 1 95.25 93 GLN A O 1
ATOM 770 N N . GLU A 1 94 ? 11.938 -4.133 -11.82 1 94.5 94 GLU A N 1
ATOM 771 C CA . GLU A 1 94 ? 13.211 -4.543 -12.406 1 94.5 94 GLU A CA 1
ATOM 772 C C . GLU A 1 94 ? 13.898 -5.605 -11.555 1 94.5 94 GLU A C 1
ATOM 774 O O . GLU A 1 94 ? 14.406 -6.594 -12.078 1 94.5 94 GLU A O 1
ATOM 779 N N . LYS A 1 95 ? 13.898 -5.391 -10.289 1 93.5 95 LYS A N 1
ATOM 780 C CA . LYS A 1 95 ? 14.508 -6.348 -9.367 1 93.5 95 LYS A CA 1
ATOM 781 C C . LYS A 1 95 ? 13.789 -7.691 -9.414 1 93.5 95 LYS A C 1
ATOM 783 O O . LYS A 1 95 ? 14.43 -8.742 -9.383 1 93.5 95 LYS A O 1
ATOM 788 N N . ALA A 1 96 ? 12.477 -7.676 -9.469 1 91 96 ALA A N 1
ATOM 789 C CA . ALA A 1 96 ? 11.68 -8.898 -9.547 1 91 96 ALA A CA 1
ATOM 790 C C . ALA A 1 96 ? 11.969 -9.656 -10.836 1 91 96 ALA A C 1
ATOM 792 O O . ALA A 1 96 ? 12.133 -10.883 -10.82 1 91 96 ALA A O 1
ATOM 793 N N . ASP A 1 97 ? 12.047 -8.914 -11.898 1 88.44 97 ASP A N 1
ATOM 794 C CA . ASP A 1 97 ? 12.328 -9.523 -13.188 1 88.44 97 ASP A CA 1
ATOM 795 C C . ASP A 1 97 ? 13.703 -10.188 -13.203 1 88.44 97 ASP A C 1
ATOM 797 O O . ASP A 1 97 ? 13.891 -11.234 -13.82 1 88.44 97 ASP A O 1
ATOM 801 N N . GLN A 1 98 ? 14.609 -9.562 -12.57 1 86.44 98 GLN A N 1
ATOM 802 C CA . GLN A 1 98 ? 15.969 -10.094 -12.5 1 86.44 98 GLN A CA 1
ATOM 803 C C . GLN A 1 98 ? 16.016 -11.344 -11.625 1 86.44 98 GLN A C 1
ATOM 805 O O . GLN A 1 98 ? 16.703 -12.312 -11.961 1 86.44 98 GLN A O 1
ATOM 810 N N . ARG A 1 99 ? 15.305 -11.312 -10.555 1 84.62 99 ARG A N 1
ATOM 811 C CA . ARG A 1 99 ? 15.32 -12.406 -9.586 1 84.62 99 ARG A CA 1
ATOM 812 C C . ARG A 1 99 ? 14.531 -13.602 -10.102 1 84.62 99 ARG A C 1
ATOM 814 O O . ARG A 1 99 ? 14.898 -14.758 -9.852 1 84.62 99 ARG A O 1
ATOM 821 N N . PHE A 1 100 ? 13.453 -13.227 -10.781 1 85.44 100 PHE A N 1
ATOM 822 C CA . PHE A 1 100 ? 12.57 -14.25 -11.32 1 85.44 100 PHE A CA 1
ATOM 823 C C . PHE A 1 100 ? 12.328 -14.039 -12.805 1 85.44 100 PHE A C 1
ATOM 825 O O . PHE A 1 100 ? 11.258 -13.578 -13.211 1 85.44 100 PHE A O 1
ATOM 832 N N . PRO A 1 101 ? 13.25 -14.477 -13.57 1 79.25 101 PRO A N 1
ATOM 833 C CA . PRO A 1 101 ? 13.109 -14.281 -15.016 1 79.25 101 PRO A CA 1
ATOM 834 C C . PRO A 1 101 ? 11.828 -14.898 -15.57 1 79.25 101 PRO A C 1
ATOM 836 O O . PRO A 1 101 ? 11.328 -15.891 -15.031 1 79.25 101 PRO A O 1
ATOM 839 N N . ASP A 1 102 ? 11.336 -14.258 -16.625 1 80.44 102 ASP A N 1
ATOM 840 C CA . ASP A 1 102 ? 10.055 -14.617 -17.234 1 80.44 102 ASP A CA 1
ATOM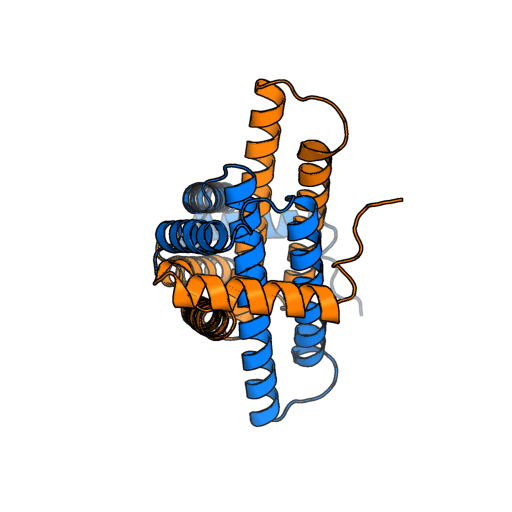 841 C C . ASP A 1 102 ? 10.117 -16 -17.875 1 80.44 102 ASP A C 1
ATOM 843 O O . ASP A 1 102 ? 10.75 -16.188 -18.906 1 80.44 102 ASP A O 1
ATOM 847 N N . PRO A 1 103 ? 9.453 -16.938 -17.25 1 82 103 PRO A N 1
ATOM 848 C CA . PRO A 1 103 ? 9.484 -18.297 -17.797 1 82 103 PRO A CA 1
ATOM 849 C C . PRO A 1 103 ? 8.695 -18.422 -19.094 1 82 103 PRO A C 1
ATOM 851 O O . PRO A 1 103 ? 8.812 -19.438 -19.797 1 82 103 PRO A O 1
ATOM 854 N N . SER A 1 104 ? 7.957 -17.359 -19.344 1 76.25 104 SER A N 1
ATOM 855 C CA . SER A 1 104 ? 7.117 -17.438 -20.531 1 76.25 104 SER A CA 1
ATOM 856 C C . SER A 1 104 ? 7.918 -17.141 -21.797 1 76.25 104 SER A C 1
ATOM 858 O O . SER A 1 104 ? 7.414 -17.297 -22.922 1 76.25 104 SER A O 1
ATOM 860 N N . THR A 1 105 ? 9.117 -16.688 -21.578 1 74.94 105 THR A N 1
ATOM 861 C CA . THR A 1 105 ? 9.914 -16.25 -22.719 1 74.94 105 THR A CA 1
ATOM 862 C C . THR A 1 105 ? 10.43 -17.453 -23.5 1 74.94 105 THR A C 1
ATOM 864 O O . THR A 1 105 ? 10.852 -17.312 -24.656 1 74.94 105 THR A O 1
ATOM 867 N N . GLY A 1 106 ? 10.383 -18.656 -22.875 1 73.94 106 GLY A N 1
ATOM 868 C CA . GLY A 1 106 ? 10.805 -19.844 -23.594 1 73.94 106 GLY A CA 1
ATOM 869 C C . GLY A 1 106 ? 10.898 -21.078 -22.719 1 73.94 106 GLY A C 1
ATOM 870 O O . GLY A 1 106 ? 10.789 -20.984 -21.5 1 73.94 106 GLY A O 1
ATOM 871 N N . PRO A 1 107 ? 10.82 -22.172 -23.422 1 75.56 107 PRO A N 1
ATOM 872 C CA . PRO A 1 107 ? 10.875 -23.438 -22.703 1 75.56 107 PRO A CA 1
ATOM 873 C C . PRO A 1 107 ? 12.078 -23.531 -21.75 1 75.56 107 PRO A C 1
ATOM 875 O O . PRO A 1 107 ? 11.953 -24.047 -20.641 1 75.56 107 PRO A O 1
ATOM 878 N N . ALA A 1 108 ? 13.18 -23.016 -22.203 1 79.19 108 ALA A N 1
ATOM 879 C CA . ALA A 1 108 ? 14.375 -23.078 -21.375 1 79.19 108 ALA A CA 1
ATOM 880 C C . ALA A 1 108 ? 14.211 -22.234 -20.109 1 79.19 108 ALA A C 1
ATOM 882 O O . ALA A 1 108 ? 14.586 -22.672 -19.016 1 79.19 108 ALA A O 1
ATOM 883 N N . GLU A 1 109 ? 13.609 -21.031 -20.359 1 74.69 109 GLU A N 1
ATOM 884 C CA . GLU A 1 109 ? 13.375 -20.141 -19.219 1 74.69 109 GLU A CA 1
ATOM 885 C C . GLU A 1 109 ? 12.375 -20.734 -18.25 1 74.69 109 GLU A C 1
ATOM 887 O O . GLU A 1 109 ? 12.531 -20.609 -17.031 1 74.69 109 GLU A O 1
ATOM 892 N N . ARG A 1 110 ? 11.445 -21.312 -18.828 1 79.06 110 ARG A N 1
ATOM 893 C CA . ARG A 1 110 ? 10.43 -21.969 -18.016 1 79.06 110 ARG A CA 1
ATOM 894 C C . ARG A 1 110 ? 11.031 -23.109 -17.203 1 79.06 110 ARG A C 1
ATOM 896 O O . ARG A 1 110 ? 10.789 -23.203 -16 1 79.06 110 ARG A O 1
ATOM 903 N N . GLU A 1 111 ? 11.773 -23.922 -17.891 1 80.44 111 GLU A N 1
ATOM 904 C CA . GLU A 1 111 ? 12.43 -25.031 -17.188 1 80.44 111 GLU A CA 1
ATOM 905 C C . GLU A 1 111 ? 13.344 -24.531 -16.078 1 80.44 111 GLU A C 1
ATOM 907 O O . GLU A 1 111 ? 13.352 -25.078 -14.977 1 80.44 111 GLU A O 1
ATOM 912 N N . ALA A 1 112 ? 14.023 -23.578 -16.375 1 79.06 112 ALA A N 1
ATOM 913 C CA . ALA A 1 112 ? 14.938 -23 -15.398 1 79.06 112 ALA A CA 1
ATOM 914 C C . ALA A 1 112 ? 14.172 -22.453 -14.195 1 79.06 112 ALA A C 1
ATOM 916 O O . ALA A 1 112 ? 14.602 -22.609 -13.055 1 79.06 112 ALA A O 1
ATOM 917 N N . TYR A 1 113 ? 13.133 -21.812 -14.5 1 78 113 TYR A N 1
ATOM 918 C CA . TYR A 1 113 ? 12.305 -21.266 -13.422 1 78 113 TYR A CA 1
ATOM 919 C C . TYR A 1 113 ? 11.789 -22.375 -12.516 1 78 113 TYR A C 1
ATOM 921 O O . TYR A 1 113 ? 11.906 -22.281 -11.289 1 78 113 TYR A O 1
ATOM 929 N N . TRP A 1 114 ? 11.32 -23.375 -13.125 1 80.19 114 TRP A N 1
ATOM 930 C CA . TRP A 1 114 ? 10.688 -24.438 -12.336 1 80.19 114 TRP A CA 1
ATOM 931 C C . TRP A 1 114 ? 11.734 -25.234 -11.555 1 80.19 114 TRP A C 1
ATOM 933 O O . TRP A 1 114 ? 11.469 -25.672 -10.438 1 80.19 114 TRP A O 1
ATOM 943 N N . ARG A 1 115 ? 12.836 -25.328 -12.133 1 80.38 115 ARG A N 1
ATOM 944 C CA . ARG A 1 115 ? 13.945 -25.953 -11.414 1 80.38 115 ARG A CA 1
ATOM 945 C C . ARG A 1 115 ? 14.328 -25.141 -10.188 1 80.38 115 ARG A C 1
ATOM 947 O O . ARG A 1 115 ? 14.492 -25.703 -9.094 1 80.38 115 ARG A O 1
ATOM 954 N N . ARG A 1 116 ? 14.445 -23.859 -10.391 1 75.94 116 ARG A N 1
ATOM 955 C CA . ARG A 1 116 ? 14.789 -22.969 -9.297 1 75.94 116 ARG A CA 1
ATOM 956 C C . ARG A 1 116 ? 13.695 -22.953 -8.234 1 75.94 116 ARG A C 1
ATOM 958 O O . ARG A 1 116 ? 13.984 -22.922 -7.035 1 75.94 116 ARG A O 1
ATOM 965 N N . PHE A 1 117 ? 12.531 -22.953 -8.758 1 75.5 117 PHE A N 1
ATOM 966 C CA . PHE A 1 117 ? 11.406 -22.922 -7.836 1 75.5 117 PHE A CA 1
ATOM 967 C C . PHE A 1 117 ? 11.367 -24.188 -6.984 1 75.5 117 PHE A C 1
ATOM 969 O O . PHE A 1 117 ? 11.172 -24.109 -5.77 1 75.5 117 PHE A O 1
ATOM 976 N N . LYS A 1 118 ? 11.562 -25.266 -7.605 1 74 118 LYS A N 1
ATOM 977 C CA . LYS A 1 118 ? 11.617 -26.531 -6.883 1 74 118 LYS A CA 1
ATOM 978 C C . LYS A 1 118 ? 12.758 -26.531 -5.867 1 74 118 LYS A C 1
ATOM 980 O O . LYS A 1 118 ? 12.594 -27 -4.738 1 74 118 LYS A O 1
ATOM 985 N N . GLN A 1 119 ? 13.828 -26 -6.262 1 77.25 119 GLN A N 1
ATOM 986 C CA . GLN A 1 119 ? 14.961 -25.891 -5.348 1 77.25 119 GLN A CA 1
ATOM 987 C C . GLN A 1 119 ? 14.648 -24.953 -4.191 1 77.25 119 GLN A C 1
ATOM 989 O O . GLN A 1 119 ? 15.031 -25.219 -3.047 1 77.25 119 GLN A O 1
ATOM 994 N N . TYR A 1 120 ? 14.031 -23.828 -4.605 1 69.19 120 TYR A N 1
ATOM 995 C CA . TYR A 1 120 ? 13.633 -22.875 -3.572 1 69.19 120 TYR A CA 1
ATOM 996 C C . TYR A 1 120 ? 12.719 -23.531 -2.549 1 69.19 120 TYR A C 1
ATOM 998 O O . TYR A 1 120 ? 12.906 -23.375 -1.341 1 69.19 120 TYR A O 1
ATOM 1006 N N . LEU A 1 121 ? 11.719 -24.281 -3.037 1 70.5 121 LEU A N 1
ATOM 1007 C CA . LEU A 1 121 ? 10.797 -25 -2.158 1 70.5 121 LEU A CA 1
ATOM 1008 C C . LEU A 1 121 ? 11.539 -26.031 -1.322 1 70.5 121 LEU A C 1
ATOM 1010 O O . LEU A 1 121 ? 11.258 -26.188 -0.131 1 70.5 121 LEU A O 1
ATOM 1014 N N . ALA A 1 122 ? 12.453 -26.703 -1.91 1 70.19 122 ALA A N 1
ATOM 1015 C CA . ALA A 1 122 ? 13.25 -27.719 -1.218 1 70.19 122 ALA A CA 1
ATOM 1016 C C . ALA A 1 122 ? 14.109 -27.078 -0.13 1 70.19 122 ALA A C 1
ATOM 1018 O O . ALA A 1 122 ? 14.18 -27.578 0.993 1 70.19 122 ALA A O 1
ATOM 1019 N N . ASP A 1 123 ? 14.641 -26 -0.453 1 70.38 123 ASP A N 1
ATOM 1020 C CA . ASP A 1 123 ? 15.492 -25.281 0.499 1 70.38 123 ASP A CA 1
ATOM 1021 C C . ASP A 1 123 ? 14.672 -24.734 1.666 1 70.38 123 ASP A C 1
ATOM 1023 O O . ASP A 1 123 ? 15.156 -24.672 2.797 1 70.38 123 ASP A O 1
ATOM 1027 N N . ALA A 1 124 ? 13.453 -24.375 1.261 1 59.19 124 ALA A N 1
ATOM 1028 C CA . ALA A 1 124 ? 12.57 -23.797 2.279 1 59.19 124 ALA A CA 1
ATOM 1029 C C . ALA A 1 124 ? 11.812 -24.906 3.023 1 59.19 124 ALA A C 1
ATOM 1031 O O . ALA A 1 124 ? 11.062 -24.625 3.959 1 59.19 124 ALA A O 1
ATOM 1032 N N . ALA A 1 125 ? 12.109 -26.156 2.789 1 61.81 125 ALA A N 1
ATOM 1033 C CA . ALA A 1 125 ? 11.422 -27.297 3.377 1 61.81 125 ALA A CA 1
ATOM 1034 C C . ALA A 1 125 ? 9.914 -27.203 3.168 1 61.81 125 ALA A C 1
ATOM 1036 O O . ALA A 1 125 ? 9.133 -27.547 4.059 1 61.81 125 ALA A O 1
ATOM 1037 N N . LEU A 1 126 ? 9.484 -26.594 2.201 1 58.19 126 LEU A N 1
ATOM 1038 C CA . LEU A 1 126 ? 8.078 -26.422 1.871 1 58.19 126 LEU A CA 1
ATOM 1039 C C . LEU A 1 126 ? 7.617 -27.484 0.876 1 58.19 126 LEU A C 1
ATOM 1041 O O . LEU A 1 126 ? 6.422 -27.609 0.601 1 58.19 126 LEU A O 1
ATOM 1045 N N . ASP A 1 127 ? 8.492 -28.094 0.382 1 54.12 127 ASP A N 1
ATOM 1046 C CA . ASP A 1 127 ? 8.18 -29.141 -0.584 1 54.12 127 ASP A CA 1
ATOM 1047 C C . ASP A 1 127 ? 7.562 -30.359 0.103 1 54.12 127 ASP A C 1
ATOM 1049 O O . ASP A 1 127 ? 7.25 -31.359 -0.552 1 54.12 127 ASP A O 1
ATOM 1053 N N . ALA A 1 128 ? 7.555 -30.516 1.487 1 52.47 128 ALA A N 1
ATOM 1054 C CA . ALA A 1 128 ? 7.051 -31.75 2.096 1 52.47 128 ALA A CA 1
ATOM 1055 C C . ALA A 1 128 ? 5.578 -31.969 1.757 1 52.47 128 ALA A C 1
ATOM 1057 O O . ALA A 1 128 ? 4.762 -31.047 1.901 1 52.47 128 ALA A O 1
ATOM 1058 N N . PRO A 1 129 ? 5.172 -32.969 0.986 1 49.75 129 PRO A N 1
ATOM 1059 C CA . PRO A 1 129 ? 3.764 -33.312 0.761 1 49.75 129 PRO A CA 1
ATOM 1060 C C . PRO A 1 129 ? 2.918 -33.156 2.025 1 49.75 129 PRO A C 1
ATOM 1062 O O . PRO A 1 129 ? 3.436 -33.312 3.137 1 49.75 129 PRO A O 1
ATOM 1065 N N . GLU A 1 130 ? 1.806 -32.25 2.027 1 43.59 130 GLU A N 1
ATOM 1066 C CA . GLU A 1 130 ? 0.882 -32.438 3.141 1 43.59 130 GLU A CA 1
ATOM 1067 C C . GLU A 1 130 ? 0.826 -33.906 3.553 1 43.59 130 GLU A C 1
ATOM 1069 O O . GLU A 1 130 ? 0.649 -34.812 2.709 1 43.59 130 GLU A O 1
ATOM 1074 N N . GLY A 1 131 ? 1.672 -34.312 4.441 1 33.25 131 GLY A N 1
ATOM 1075 C CA . GLY A 1 131 ? 1.645 -35.688 4.875 1 33.25 131 GLY A CA 1
ATOM 1076 C C . GLY A 1 131 ? 0.27 -36.344 4.77 1 33.25 131 GLY A C 1
ATOM 1077 O O . GLY A 1 131 ? -0.746 -35.625 4.875 1 33.25 131 GLY A O 1
ATOM 1078 N N . GLU A 1 132 ? 0.246 -37.812 4.418 1 32.19 132 GLU A N 1
ATOM 1079 C CA . GLU A 1 132 ? -0.784 -38.812 4.754 1 32.19 132 GLU A CA 1
ATOM 1080 C C . GLU A 1 132 ? -1.264 -38.625 6.191 1 32.19 132 GLU A C 1
ATOM 1082 O O . GLU A 1 132 ? -0.466 -38.344 7.09 1 32.19 132 GLU A O 1
ATOM 1087 N N . MET B 1 1 ? 4.031 5.762 -15.156 1 89.81 1 MET B N 1
ATOM 1088 C CA . MET B 1 1 ? 3.369 4.465 -15.016 1 89.81 1 MET B CA 1
ATOM 1089 C C . MET B 1 1 ? 1.922 4.641 -14.578 1 89.81 1 MET B C 1
ATOM 1091 O O . MET B 1 1 ? 1.638 5.41 -13.656 1 89.81 1 MET B O 1
ATOM 1095 N N . HIS B 1 2 ? 1.064 3.922 -15.266 1 94.5 2 HIS B N 1
ATOM 1096 C CA . HIS B 1 2 ? -0.353 3.955 -14.922 1 94.5 2 HIS B CA 1
ATOM 1097 C C . HIS B 1 2 ? -0.703 2.865 -13.914 1 94.5 2 HIS B C 1
ATOM 1099 O O . HIS B 1 2 ? -0.166 1.757 -13.984 1 94.5 2 HIS B O 1
ATOM 1105 N N . ILE B 1 3 ? -1.597 3.23 -13.008 1 96.19 3 ILE B N 1
ATOM 1106 C CA . ILE B 1 3 ? -1.992 2.33 -11.938 1 96.19 3 ILE B CA 1
ATOM 1107 C C . ILE B 1 3 ? -2.584 1.051 -12.523 1 96.19 3 ILE B C 1
ATOM 1109 O O . ILE B 1 3 ? -2.203 -0.055 -12.133 1 96.19 3 ILE B O 1
ATOM 1113 N N . ARG B 1 4 ? -3.439 1.183 -13.469 1 96.19 4 ARG B N 1
ATOM 1114 C CA . ARG B 1 4 ? -4.066 0.019 -14.086 1 96.19 4 ARG B CA 1
ATOM 1115 C C . ARG B 1 4 ? -3.033 -0.838 -14.812 1 96.19 4 ARG B C 1
ATOM 1117 O O . ARG B 1 4 ? -3.111 -2.068 -14.789 1 96.19 4 ARG B O 1
ATOM 1124 N N . GLU B 1 5 ? -2.111 -0.233 -15.453 1 96.31 5 GLU B N 1
ATOM 1125 C CA . GLU B 1 5 ? -1.062 -0.957 -16.172 1 96.31 5 GLU B CA 1
ATOM 1126 C C . GLU B 1 5 ? -0.173 -1.733 -15.195 1 96.31 5 GLU B C 1
ATOM 1128 O O . GLU B 1 5 ? 0.273 -2.84 -15.508 1 96.31 5 GLU B O 1
ATOM 1133 N N . TYR B 1 6 ? 0.085 -1.116 -14.086 1 97.38 6 TYR B N 1
ATOM 1134 C CA . TYR B 1 6 ? 0.887 -1.807 -13.078 1 97.38 6 TYR B CA 1
ATOM 1135 C C . TYR B 1 6 ? 0.172 -3.053 -12.57 1 97.38 6 TYR B C 1
ATOM 1137 O O . TYR B 1 6 ? 0.784 -4.117 -12.438 1 97.38 6 TYR B O 1
ATOM 1145 N N . GLN B 1 7 ? -1.09 -2.922 -12.289 1 97.88 7 GLN B N 1
ATOM 1146 C CA . GLN B 1 7 ? -1.856 -4.066 -11.812 1 97.88 7 GLN B CA 1
ATOM 1147 C C . GLN B 1 7 ? -1.906 -5.172 -12.859 1 97.88 7 GLN B C 1
ATOM 1149 O O . GLN B 1 7 ? -1.749 -6.352 -12.539 1 97.88 7 GLN B O 1
ATOM 1154 N N . GLN B 1 8 ? -2.109 -4.805 -14.102 1 96.88 8 GLN B N 1
ATOM 1155 C CA . GLN B 1 8 ? -2.158 -5.773 -15.195 1 96.88 8 GLN B CA 1
ATOM 1156 C C . GLN B 1 8 ? -0.813 -6.477 -15.367 1 96.88 8 GLN B C 1
ATOM 1158 O O . GLN B 1 8 ? -0.763 -7.684 -15.602 1 96.88 8 GLN B O 1
ATOM 1163 N N . TRP B 1 9 ? 0.179 -5.707 -15.281 1 95.81 9 TRP B N 1
ATOM 1164 C CA . TRP B 1 9 ? 1.519 -6.281 -15.352 1 95.81 9 TRP B CA 1
ATOM 1165 C C . TRP B 1 9 ? 1.719 -7.324 -14.258 1 95.81 9 TRP B C 1
ATOM 1167 O O . TRP B 1 9 ? 2.176 -8.438 -14.531 1 95.81 9 TRP B O 1
ATOM 1177 N N . LEU B 1 10 ? 1.382 -6.988 -13.039 1 97.31 10 LEU B N 1
ATOM 1178 C CA . LEU B 1 10 ? 1.595 -7.879 -11.898 1 97.31 10 LEU B CA 1
ATOM 1179 C C . LEU B 1 10 ? 0.792 -9.164 -12.062 1 97.31 10 LEU B C 1
ATOM 1181 O O . LEU B 1 10 ? 1.291 -10.258 -11.766 1 97.31 10 LEU B O 1
ATOM 1185 N N . GLU B 1 11 ? -0.432 -9.047 -12.531 1 96.62 11 GLU B N 1
ATOM 1186 C CA . GLU B 1 11 ? -1.269 -10.219 -12.773 1 96.62 11 GLU B CA 1
ATOM 1187 C C . GLU B 1 11 ? -0.627 -11.156 -13.789 1 96.62 11 GLU B C 1
ATOM 1189 O O . GLU B 1 11 ? -0.557 -12.367 -13.57 1 96.62 11 GLU B O 1
ATOM 1194 N N . SER B 1 12 ? -0.2 -10.57 -14.836 1 95.19 12 SER B N 1
ATOM 1195 C CA . SER B 1 12 ? 0.461 -11.359 -15.875 1 95.19 12 SER B CA 1
ATOM 1196 C C . SER B 1 12 ? 1.758 -11.969 -15.359 1 95.19 12 SER B C 1
ATOM 1198 O O . SER B 1 12 ? 2.074 -13.117 -15.672 1 95.19 12 SER B O 1
ATOM 1200 N N . TRP B 1 13 ? 2.467 -11.156 -14.633 1 95.12 13 TRP B N 1
ATOM 1201 C CA . TRP B 1 13 ? 3.734 -11.57 -14.039 1 95.12 13 TRP B CA 1
ATOM 1202 C C . TRP B 1 13 ? 3.535 -12.758 -13.109 1 95.12 13 TRP B C 1
ATOM 1204 O O . TRP B 1 13 ? 4.254 -13.758 -13.195 1 95.12 13 TRP B O 1
ATOM 1214 N N . ASP B 1 14 ? 2.559 -12.719 -12.242 1 94.94 14 ASP B N 1
ATOM 1215 C CA . ASP B 1 14 ? 2.223 -13.797 -11.312 1 94.94 14 ASP B CA 1
ATOM 1216 C C . ASP B 1 14 ? 1.733 -15.031 -12.062 1 94.94 14 ASP B C 1
ATOM 1218 O O . ASP B 1 14 ? 2.125 -16.156 -11.734 1 94.94 14 ASP B O 1
ATOM 1222 N N . LYS B 1 15 ? 0.864 -14.828 -13.047 1 92.69 15 LYS B N 1
ATOM 1223 C CA . LYS B 1 15 ? 0.299 -15.938 -13.805 1 92.69 15 LYS B CA 1
ATOM 1224 C C . LYS B 1 15 ? 1.394 -16.734 -14.508 1 92.69 15 LYS B C 1
ATOM 1226 O O . LYS B 1 15 ? 1.362 -17.969 -14.516 1 92.69 15 LYS B O 1
ATOM 1231 N N . ALA B 1 16 ? 2.293 -16 -15.047 1 90.19 16 ALA B N 1
ATOM 1232 C CA . ALA B 1 16 ? 3.396 -16.641 -15.758 1 90.19 16 ALA B CA 1
ATOM 1233 C C . ALA B 1 16 ? 4.188 -17.562 -14.82 1 90.19 16 ALA B C 1
ATOM 1235 O O . ALA B 1 16 ? 4.801 -18.531 -15.266 1 90.19 16 ALA B O 1
ATOM 1236 N N . ARG B 1 17 ? 4.078 -17.344 -13.492 1 89.81 17 ARG B N 1
ATOM 1237 C CA . ARG B 1 17 ? 4.871 -18.078 -12.508 1 89.81 17 ARG B CA 1
ATOM 1238 C C . ARG B 1 17 ? 3.982 -18.906 -11.594 1 89.81 17 ARG B C 1
ATOM 1240 O O . ARG B 1 17 ? 4.453 -19.469 -10.602 1 89.81 17 ARG B O 1
ATOM 1247 N N . GLU B 1 18 ? 2.67 -18.906 -11.859 1 87.12 18 GLU B N 1
ATOM 1248 C CA . GLU B 1 18 ? 1.648 -19.641 -11.109 1 87.12 18 GLU B CA 1
ATOM 1249 C C . GLU B 1 18 ? 1.528 -19.109 -9.688 1 87.12 18 GLU B C 1
ATOM 1251 O O . GLU B 1 18 ? 1.271 -19.891 -8.758 1 87.12 18 GLU B O 1
ATOM 1256 N N . TRP B 1 19 ? 1.824 -17.859 -9.516 1 90.19 19 TRP B N 1
ATOM 1257 C CA . TRP B 1 19 ? 1.732 -17.234 -8.203 1 90.19 19 TRP B CA 1
ATOM 1258 C C . TRP B 1 19 ? 0.373 -16.562 -8.008 1 90.19 19 TRP B C 1
ATOM 1260 O O . TRP B 1 19 ? 0.099 -15.992 -6.953 1 90.19 19 TRP B O 1
ATOM 1270 N N . ASP B 1 20 ? -0.428 -16.656 -9.07 1 90.44 20 ASP B N 1
ATOM 1271 C CA . ASP B 1 20 ? -1.786 -16.141 -8.984 1 90.44 20 ASP B CA 1
ATOM 1272 C C . ASP B 1 20 ? -2.699 -17.094 -8.219 1 90.44 20 ASP B C 1
ATOM 1274 O O . ASP B 1 20 ? -3.877 -16.797 -8.008 1 90.44 20 ASP B O 1
ATOM 1278 N N . LYS B 1 21 ? -2.139 -18.219 -7.66 1 90.19 21 LYS B N 1
ATOM 1279 C CA . LYS B 1 21 ? -2.914 -19.219 -6.938 1 90.19 21 LYS B CA 1
ATOM 1280 C C . LYS B 1 21 ? -2.725 -19.078 -5.43 1 90.19 21 LYS B C 1
ATOM 1282 O O . LYS B 1 21 ? -3.357 -19.797 -4.652 1 90.19 21 LYS B O 1
ATOM 1287 N N . VAL B 1 22 ? -1.919 -18.203 -5.023 1 91.88 22 VAL B N 1
ATOM 1288 C CA . VAL B 1 22 ? -1.678 -17.969 -3.604 1 91.88 22 VAL B CA 1
ATOM 1289 C C . VAL B 1 22 ? -2.928 -17.391 -2.955 1 91.88 22 VAL B C 1
ATOM 1291 O O . VAL B 1 22 ? -3.676 -16.641 -3.598 1 91.88 22 VAL B O 1
ATOM 1294 N N . LEU B 1 23 ? -3.125 -17.703 -1.73 1 92.88 23 LEU B N 1
ATOM 1295 C CA . LEU B 1 23 ? -4.281 -17.203 -0.993 1 92.88 23 LEU B CA 1
ATOM 1296 C C . LEU B 1 23 ? -4.094 -15.742 -0.614 1 92.88 23 LEU B C 1
ATOM 1298 O O . LEU B 1 23 ? -2.988 -15.32 -0.261 1 92.88 23 LEU B O 1
ATOM 1302 N N . PRO B 1 24 ? -5.172 -14.969 -0.627 1 96.06 24 PRO B N 1
ATOM 1303 C CA . PRO B 1 24 ? -5.105 -13.586 -0.158 1 96.06 24 PRO B CA 1
ATOM 1304 C C . PRO B 1 24 ? -4.523 -13.469 1.248 1 96.06 24 PRO B C 1
ATOM 1306 O O . PRO B 1 24 ? -3.766 -12.531 1.528 1 96.06 24 PRO B O 1
ATOM 1309 N N . SER B 1 25 ? -4.824 -14.438 2.141 1 95.62 25 SER B N 1
ATOM 1310 C CA . SER B 1 25 ? -4.309 -14.391 3.506 1 95.62 25 SER B CA 1
ATOM 1311 C C . SER B 1 25 ? -2.789 -14.531 3.525 1 95.62 25 SER B C 1
ATOM 1313 O O . SER B 1 25 ? -2.115 -13.898 4.344 1 95.62 25 SER B O 1
ATOM 1315 N N . HIS B 1 26 ? -2.254 -15.312 2.66 1 95.56 26 HIS B N 1
ATOM 1316 C CA . HIS B 1 26 ? -0.803 -15.438 2.58 1 95.56 26 HIS B CA 1
ATOM 1317 C C . HIS B 1 26 ? -0.165 -14.156 2.051 1 95.56 26 HIS B C 1
ATOM 1319 O O . HIS B 1 26 ? 0.882 -13.734 2.543 1 95.56 26 HIS B O 1
ATOM 1325 N N . THR B 1 27 ? -0.772 -13.602 1.03 1 97 27 THR B N 1
ATOM 1326 C CA . THR B 1 27 ? -0.323 -12.32 0.495 1 97 27 THR B CA 1
ATOM 1327 C C . THR B 1 27 ? -0.364 -11.242 1.572 1 97 27 THR B C 1
ATOM 1329 O O . THR B 1 27 ? 0.552 -10.422 1.674 1 97 27 THR B O 1
ATOM 1332 N N . LEU B 1 28 ? -1.39 -11.305 2.385 1 97.88 28 LEU B N 1
ATOM 1333 C CA . LEU B 1 28 ? -1.544 -10.375 3.5 1 97.88 28 LEU B CA 1
ATOM 1334 C C . LEU B 1 28 ? -0.405 -10.539 4.5 1 97.88 28 LEU B C 1
ATOM 1336 O O . LEU B 1 28 ? 0.103 -9.547 5.035 1 97.88 28 LEU B O 1
ATOM 1340 N N . LEU B 1 29 ? -0.04 -11.734 4.781 1 97.69 29 LEU B N 1
ATOM 1341 C CA . LEU B 1 29 ? 1.067 -11.977 5.695 1 97.69 29 LEU B CA 1
ATOM 1342 C C . LEU B 1 29 ? 2.359 -11.367 5.168 1 97.69 29 LEU B C 1
ATOM 1344 O O . LEU B 1 29 ? 3.145 -10.805 5.934 1 97.69 29 LEU B O 1
ATOM 1348 N N . HIS B 1 30 ? 2.555 -11.453 3.889 1 97.81 30 HIS B N 1
ATOM 1349 C CA . HIS B 1 30 ? 3.717 -10.812 3.279 1 97.81 30 HIS B CA 1
ATOM 1350 C C . HIS B 1 30 ? 3.641 -9.297 3.396 1 97.81 30 HIS B C 1
ATOM 1352 O O . HIS B 1 30 ? 4.652 -8.641 3.648 1 97.81 30 HIS B O 1
ATOM 1358 N N . ALA B 1 31 ? 2.461 -8.781 3.164 1 98.5 31 ALA B N 1
ATOM 1359 C CA . ALA B 1 31 ? 2.277 -7.344 3.324 1 98.5 31 ALA B CA 1
ATOM 1360 C C . ALA B 1 31 ? 2.633 -6.898 4.742 1 98.5 31 ALA B C 1
ATOM 1362 O O . ALA B 1 31 ? 3.289 -5.871 4.93 1 98.5 31 ALA B O 1
ATOM 1363 N N . MET B 1 32 ? 2.23 -7.715 5.734 1 98.44 32 MET B N 1
ATOM 1364 C CA . MET B 1 32 ? 2.531 -7.406 7.129 1 98.44 32 MET B CA 1
ATOM 1365 C C . MET B 1 32 ? 4.035 -7.453 7.387 1 98.44 32 MET B C 1
ATOM 1367 O O . MET B 1 32 ? 4.562 -6.645 8.148 1 98.44 32 MET B O 1
ATOM 1371 N N . GLU B 1 33 ? 4.656 -8.375 6.777 1 98.44 33 GLU B N 1
ATOM 1372 C CA . GLU B 1 33 ? 6.109 -8.445 6.879 1 98.44 33 GLU B CA 1
ATOM 1373 C C . GLU B 1 33 ? 6.77 -7.18 6.344 1 98.44 33 GLU B C 1
ATOM 1375 O O . GLU B 1 33 ? 7.629 -6.594 7.008 1 98.44 33 GLU B O 1
ATOM 1380 N N . GLU B 1 34 ? 6.391 -6.754 5.121 1 98.62 34 GLU B N 1
ATOM 1381 C CA . GLU B 1 34 ? 6.957 -5.547 4.523 1 98.62 34 GLU B CA 1
ATOM 1382 C C . GLU B 1 34 ? 6.68 -4.32 5.391 1 98.62 34 GLU B C 1
ATOM 1384 O O . GLU B 1 34 ? 7.535 -3.443 5.52 1 98.62 34 GLU B O 1
ATOM 1389 N N . LEU B 1 35 ? 5.465 -4.27 5.93 1 98.56 35 LEU B N 1
ATOM 1390 C CA . LEU B 1 35 ? 5.137 -3.143 6.793 1 98.56 35 LEU B CA 1
ATOM 1391 C C . LEU B 1 35 ? 6.008 -3.145 8.047 1 98.56 35 LEU B C 1
ATOM 1393 O O . LEU B 1 35 ? 6.383 -2.084 8.547 1 98.56 35 LEU B O 1
ATOM 1397 N N . GLY B 1 36 ? 6.262 -4.328 8.602 1 98.44 36 GLY B N 1
ATOM 1398 C CA . GLY B 1 36 ? 7.203 -4.438 9.703 1 98.44 36 GLY B CA 1
ATOM 1399 C C . GLY B 1 36 ? 8.586 -3.902 9.367 1 98.44 36 GLY B C 1
ATOM 1400 O O . GLY B 1 36 ? 9.195 -3.201 10.172 1 98.44 36 GLY B O 1
ATOM 1401 N N . GLU B 1 37 ? 9.086 -4.234 8.172 1 98.75 37 GLU B N 1
ATOM 1402 C CA . GLU B 1 37 ? 10.375 -3.725 7.734 1 98.75 37 GLU B CA 1
ATOM 1403 C C . GLU B 1 37 ? 10.344 -2.209 7.559 1 98.75 37 GLU B C 1
ATOM 1405 O O . GLU B 1 37 ? 11.297 -1.515 7.926 1 98.75 37 GLU B O 1
ATOM 1410 N N . ILE B 1 38 ? 9.305 -1.729 7.051 1 98.62 38 ILE B N 1
ATOM 1411 C CA . ILE B 1 38 ? 9.125 -0.289 6.898 1 98.62 38 ILE B CA 1
ATOM 1412 C C . ILE B 1 38 ? 9.125 0.38 8.273 1 98.62 38 ILE B C 1
ATOM 1414 O O . ILE B 1 38 ? 9.742 1.432 8.453 1 98.62 38 ILE B O 1
ATOM 1418 N N . SER B 1 39 ? 8.453 -0.236 9.242 1 98.06 39 SER B N 1
ATOM 1419 C CA . SER B 1 39 ? 8.406 0.29 10.602 1 98.06 39 SER B CA 1
ATOM 1420 C C . SER B 1 39 ? 9.812 0.455 11.188 1 98.06 39 SER B C 1
ATOM 1422 O O . SER B 1 39 ? 10.117 1.48 11.797 1 98.06 39 SER B O 1
ATOM 1424 N N . ARG B 1 40 ? 10.594 -0.516 10.992 1 97.56 40 ARG B N 1
ATOM 1425 C CA . ARG B 1 40 ? 11.977 -0.459 11.461 1 97.56 40 ARG B CA 1
ATOM 1426 C C . ARG B 1 40 ? 12.711 0.726 10.852 1 97.56 40 ARG B C 1
ATOM 1428 O O . ARG B 1 40 ? 13.414 1.459 11.555 1 97.56 40 ARG B O 1
ATOM 1435 N N . LEU B 1 41 ? 12.539 0.959 9.57 1 97.81 41 LEU B N 1
ATOM 1436 C CA . LEU B 1 41 ? 13.25 2.012 8.852 1 97.81 41 LEU B CA 1
ATOM 1437 C C . LEU B 1 41 ? 12.734 3.389 9.258 1 97.81 41 LEU B C 1
ATOM 1439 O O . LEU B 1 41 ? 13.523 4.328 9.414 1 97.81 41 LEU B O 1
ATOM 1443 N N . VAL B 1 42 ? 11.445 3.504 9.469 1 97 42 VAL B N 1
ATOM 1444 C CA . VAL B 1 42 ? 10.852 4.762 9.906 1 97 42 VAL B CA 1
ATOM 1445 C C . VAL B 1 42 ? 11.359 5.109 11.305 1 97 42 VAL B C 1
ATOM 1447 O O . VAL B 1 42 ? 11.68 6.266 11.594 1 97 42 VAL B O 1
ATOM 1450 N N . GLN B 1 43 ? 11.438 4.07 12.148 1 95.44 43 GLN B N 1
ATOM 1451 C CA . GLN B 1 43 ? 12 4.277 13.477 1 95.44 43 GLN B CA 1
ATOM 1452 C C . GLN B 1 43 ? 13.422 4.816 13.391 1 95.44 43 GLN B C 1
ATOM 1454 O O . GLN B 1 43 ? 13.797 5.719 14.141 1 95.44 43 GLN B O 1
ATOM 1459 N N . MET B 1 44 ? 14.188 4.316 12.508 1 95.25 44 MET B N 1
ATOM 1460 C CA . MET B 1 44 ? 15.578 4.738 12.336 1 95.25 44 MET B CA 1
ATOM 1461 C C . MET B 1 44 ? 15.648 6.164 11.797 1 95.25 44 MET B C 1
ATOM 1463 O O . MET B 1 44 ? 16.531 6.938 12.195 1 95.25 44 MET B O 1
ATOM 1467 N N . LEU B 1 45 ? 14.781 6.477 10.961 1 93.81 45 LEU B N 1
ATOM 1468 C CA . LEU B 1 45 ? 14.766 7.797 10.336 1 93.81 45 LEU B CA 1
ATOM 1469 C C . LEU B 1 45 ? 14.367 8.867 11.344 1 93.81 45 LEU B C 1
ATOM 1471 O O . LEU B 1 45 ? 14.914 9.977 11.328 1 93.81 45 LEU B O 1
ATOM 1475 N N . GLU B 1 46 ? 13.461 8.547 12.273 1 90.12 46 GLU B N 1
ATOM 1476 C CA . GLU B 1 46 ? 12.93 9.523 13.219 1 90.12 46 GLU B CA 1
ATOM 1477 C C . GLU B 1 46 ? 13.641 9.438 14.562 1 90.12 46 GLU B C 1
ATOM 1479 O O . GLU B 1 46 ? 13.617 10.391 15.344 1 90.12 46 GLU B O 1
ATOM 1484 N N . GLY B 1 47 ? 13.883 8.344 15.125 1 78.56 47 GLY B N 1
ATOM 1485 C CA . GLY B 1 47 ? 14.031 8.141 16.562 1 78.56 47 GLY B CA 1
ATOM 1486 C C . GLY B 1 47 ? 15.477 8.102 17.016 1 78.56 47 GLY B C 1
ATOM 1487 O O . GLY B 1 47 ? 15.789 8.391 18.172 1 78.56 47 GLY B O 1
ATOM 1488 N N . TYR B 1 48 ? 16.344 7.574 16.516 1 71.12 48 TYR B N 1
ATOM 1489 C CA . TYR B 1 48 ? 17.5 7.105 17.25 1 71.12 48 TYR B CA 1
ATOM 1490 C C . TYR B 1 48 ? 18.578 8.188 17.344 1 71.12 48 TYR B C 1
ATOM 1492 O O . TYR B 1 48 ? 19.016 8.547 18.438 1 71.12 48 TYR B O 1
ATOM 1500 N N . ARG B 1 49 ? 19.188 8.617 16.406 1 76.56 49 ARG B N 1
ATOM 1501 C CA . ARG B 1 49 ? 20.312 9.539 16.375 1 76.56 49 ARG B CA 1
ATOM 1502 C C . ARG B 1 49 ? 20.328 10.359 15.094 1 76.56 49 ARG B C 1
ATOM 1504 O O . ARG B 1 49 ? 19.703 9.977 14.102 1 76.56 49 ARG B O 1
ATOM 1511 N N . PRO B 1 50 ? 20.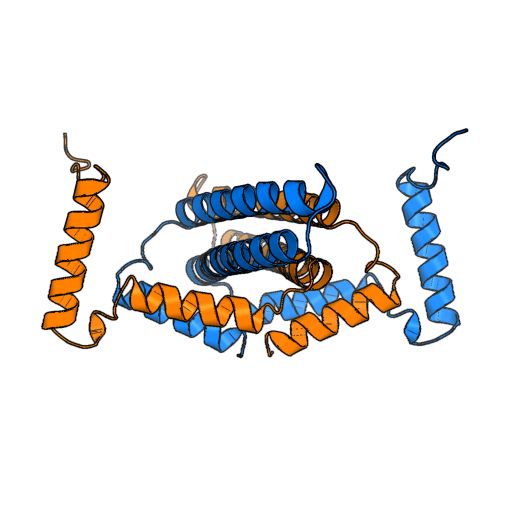922 11.547 15.289 1 88.62 50 PRO B N 1
ATOM 1512 C CA . PRO B 1 50 ? 21.141 12.273 14.031 1 88.62 50 PRO B CA 1
ATOM 1513 C C . PRO B 1 50 ? 21.844 11.422 12.969 1 88.62 50 PRO B C 1
ATOM 1515 O O . PRO B 1 50 ? 22.719 10.617 13.305 1 88.62 50 PRO B O 1
ATOM 1518 N N . LEU B 1 51 ? 21.391 11.57 11.766 1 90.5 51 LEU B N 1
ATOM 1519 C CA . LEU B 1 51 ? 21.922 10.758 10.672 1 90.5 51 LEU B CA 1
ATOM 1520 C C . LEU B 1 51 ? 22.812 11.594 9.758 1 90.5 51 LEU B C 1
ATOM 1522 O O . LEU B 1 51 ? 22.5 12.758 9.484 1 90.5 51 LEU B O 1
ATOM 1526 N N . SER B 1 52 ? 23.906 10.953 9.438 1 93.94 52 SER B N 1
ATOM 1527 C CA . SER B 1 52 ? 24.672 11.57 8.367 1 93.94 52 SER B CA 1
ATOM 1528 C C . SER B 1 52 ? 23.891 11.594 7.059 1 93.94 52 SER B C 1
ATOM 1530 O O . SER B 1 52 ? 22.953 10.812 6.879 1 93.94 52 SER B O 1
ATOM 1532 N N . PRO B 1 53 ? 24.297 12.531 6.145 1 93.75 53 PRO B N 1
ATOM 1533 C CA . PRO B 1 53 ? 23.641 12.539 4.844 1 93.75 53 PRO B CA 1
ATOM 1534 C C . PRO B 1 53 ? 23.719 11.188 4.133 1 93.75 53 PRO B C 1
ATOM 1536 O O . PRO B 1 53 ? 22.75 10.758 3.502 1 93.75 53 PRO B O 1
ATOM 1539 N N . ALA B 1 54 ? 24.797 10.555 4.305 1 95.5 54 ALA B N 1
ATOM 1540 C CA . ALA B 1 54 ? 24.984 9.25 3.676 1 95.5 54 ALA B CA 1
ATOM 1541 C C . ALA B 1 54 ? 24.078 8.203 4.301 1 95.5 54 ALA B C 1
ATOM 1543 O O . ALA B 1 54 ? 23.516 7.359 3.598 1 95.5 54 ALA B O 1
ATOM 1544 N N . ASP B 1 55 ? 23.938 8.195 5.609 1 94.31 55 ASP B N 1
ATOM 1545 C CA . ASP B 1 55 ? 23.062 7.266 6.316 1 94.31 55 ASP B CA 1
ATOM 1546 C C . ASP B 1 55 ? 21.594 7.508 5.949 1 94.31 55 ASP B C 1
ATOM 1548 O O . ASP B 1 55 ? 20.828 6.559 5.766 1 94.31 55 ASP B O 1
ATOM 1552 N N . LEU B 1 56 ? 21.297 8.781 5.812 1 94.25 56 LEU B N 1
ATOM 1553 C CA . LEU B 1 56 ? 19.938 9.148 5.445 1 94.25 56 LEU B CA 1
ATOM 1554 C C . LEU B 1 56 ? 19.594 8.625 4.055 1 94.25 56 LEU B C 1
ATOM 1556 O O . LEU B 1 56 ? 18.516 8.07 3.85 1 94.25 56 LEU B O 1
ATOM 1560 N N . GLU B 1 57 ? 20.5 8.812 3.18 1 95.81 57 GLU B N 1
ATOM 1561 C CA . GLU B 1 57 ? 20.266 8.352 1.812 1 95.81 57 GLU B CA 1
ATOM 1562 C C . GLU B 1 57 ? 20.156 6.832 1.753 1 95.81 57 GLU B C 1
ATOM 1564 O O . GLU B 1 57 ? 19.297 6.301 1.034 1 95.81 57 GLU B O 1
ATOM 1569 N N . ALA B 1 58 ? 20.969 6.133 2.506 1 97 58 ALA B N 1
ATOM 1570 C CA . ALA B 1 58 ? 20.922 4.672 2.545 1 97 58 ALA B CA 1
ATOM 1571 C C . ALA B 1 58 ? 19.578 4.18 3.104 1 97 58 ALA B C 1
ATOM 1573 O O . ALA B 1 58 ? 19 3.225 2.584 1 97 58 ALA B O 1
ATOM 1574 N N . LEU B 1 59 ? 19.125 4.82 4.148 1 96.62 59 LEU B N 1
ATOM 1575 C CA . LEU B 1 59 ? 17.844 4.445 4.758 1 96.62 59 LEU B CA 1
ATOM 1576 C C . LEU B 1 59 ? 16.688 4.727 3.809 1 96.62 59 LEU B C 1
ATOM 1578 O O . LEU B 1 59 ? 15.742 3.938 3.727 1 96.62 59 LEU B O 1
ATOM 1582 N N . ARG B 1 60 ? 16.812 5.82 3.074 1 96.94 60 ARG B N 1
ATOM 1583 C CA . ARG B 1 60 ? 15.758 6.164 2.121 1 96.94 60 ARG B CA 1
ATOM 1584 C C . ARG B 1 60 ? 15.695 5.152 0.984 1 96.94 60 ARG B C 1
ATOM 1586 O O . ARG B 1 60 ? 14.609 4.781 0.532 1 96.94 60 ARG B O 1
ATOM 1593 N N . GLU B 1 61 ? 16.844 4.762 0.578 1 97.69 61 GLU B N 1
ATOM 1594 C CA . GLU B 1 61 ? 16.891 3.758 -0.479 1 97.69 61 GLU B CA 1
ATOM 1595 C C . GLU B 1 61 ? 16.281 2.438 -0.021 1 97.69 61 GLU B C 1
ATOM 1597 O O . GLU B 1 61 ? 15.531 1.805 -0.766 1 97.69 61 GLU B O 1
ATOM 1602 N N . GLU B 1 62 ? 16.625 2.049 1.162 1 98.25 62 GLU B N 1
ATOM 1603 C CA . GLU B 1 62 ? 16.062 0.821 1.714 1 98.25 62 GLU B CA 1
ATOM 1604 C C . GLU B 1 62 ? 14.555 0.949 1.908 1 98.25 62 GLU B C 1
ATOM 1606 O O . GLU B 1 62 ? 13.805 0.01 1.63 1 98.25 62 GLU B O 1
ATOM 1611 N N . LEU B 1 63 ? 14.141 2.102 2.346 1 98.56 63 LEU B N 1
ATOM 1612 C C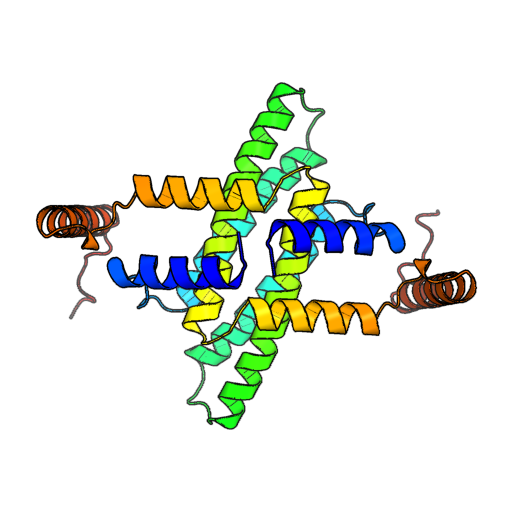A . LEU B 1 63 ? 12.711 2.34 2.543 1 98.56 63 LEU B CA 1
ATOM 1613 C C . LEU B 1 63 ? 11.961 2.285 1.217 1 98.56 63 LEU B C 1
ATOM 1615 O O . LEU B 1 63 ? 10.867 1.729 1.142 1 98.56 63 LEU B O 1
ATOM 1619 N N . ALA B 1 64 ? 12.547 2.861 0.206 1 98.62 64 ALA B N 1
ATOM 1620 C CA . ALA B 1 64 ? 11.93 2.834 -1.118 1 98.62 64 ALA B CA 1
ATOM 1621 C C . ALA B 1 64 ? 11.711 1.398 -1.591 1 98.62 64 ALA B C 1
ATOM 1623 O O . ALA B 1 64 ? 10.68 1.087 -2.184 1 98.62 64 ALA B O 1
ATOM 1624 N N . LEU B 1 65 ? 12.656 0.583 -1.323 1 98.12 65 LEU B N 1
ATOM 1625 C CA . LEU B 1 65 ? 12.547 -0.818 -1.711 1 98.12 65 LEU B CA 1
ATOM 1626 C C . LEU B 1 65 ? 11.414 -1.503 -0.952 1 98.12 65 LEU B C 1
ATOM 1628 O O . LEU B 1 65 ? 10.617 -2.238 -1.543 1 98.12 65 LEU B O 1
ATOM 1632 N N . GLU B 1 66 ? 11.359 -1.29 0.331 1 98.75 66 GLU B N 1
ATOM 1633 C CA . GLU B 1 66 ? 10.32 -1.933 1.13 1 98.75 66 GLU B CA 1
ATOM 1634 C C . GLU B 1 66 ? 8.938 -1.4 0.767 1 98.75 66 GLU B C 1
ATOM 1636 O O . GLU B 1 66 ? 7.953 -2.143 0.798 1 98.75 66 GLU B O 1
ATOM 1641 N N . LEU B 1 67 ? 8.852 -0.125 0.493 1 98.75 67 LEU B N 1
ATOM 1642 C CA . LEU B 1 67 ? 7.594 0.447 0.036 1 98.75 67 LEU B CA 1
ATOM 1643 C C . LEU B 1 67 ? 7.156 -0.185 -1.282 1 98.75 67 LEU B C 1
ATOM 1645 O O . LEU B 1 67 ? 5.973 -0.479 -1.472 1 98.75 67 LEU B O 1
ATOM 1649 N N . SER B 1 68 ? 8.109 -0.344 -2.143 1 98.56 68 SER B N 1
ATOM 1650 C CA . SER B 1 68 ? 7.809 -1.004 -3.408 1 98.56 68 SER B CA 1
ATOM 1651 C C . SER B 1 68 ? 7.32 -2.43 -3.184 1 98.56 68 SER B C 1
ATOM 1653 O O . SER B 1 68 ? 6.352 -2.865 -3.812 1 98.56 68 SER B O 1
ATOM 1655 N N . ASP B 1 69 ? 7.98 -3.158 -2.33 1 98.44 69 ASP B N 1
ATOM 1656 C CA . ASP B 1 69 ? 7.562 -4.523 -2.031 1 98.44 69 ASP B CA 1
ATOM 1657 C C . ASP B 1 69 ? 6.152 -4.551 -1.442 1 98.44 69 ASP B C 1
ATOM 1659 O O . ASP B 1 69 ? 5.363 -5.445 -1.751 1 98.44 69 ASP B O 1
ATOM 1663 N N . LEU B 1 70 ? 5.887 -3.625 -0.579 1 98.69 70 LEU B N 1
ATOM 1664 C CA . LEU B 1 70 ? 4.539 -3.543 -0.032 1 98.69 70 LEU B CA 1
ATOM 1665 C C . LEU B 1 70 ? 3.52 -3.262 -1.133 1 98.69 70 LEU B C 1
ATOM 1667 O O . LEU B 1 70 ? 2.424 -3.826 -1.128 1 98.69 70 LEU B O 1
ATOM 1671 N N . GLN B 1 71 ? 3.83 -2.41 -2.057 1 98.5 71 GLN B N 1
ATOM 1672 C CA . GLN B 1 71 ? 2.936 -2.121 -3.174 1 98.5 71 GLN B CA 1
ATOM 1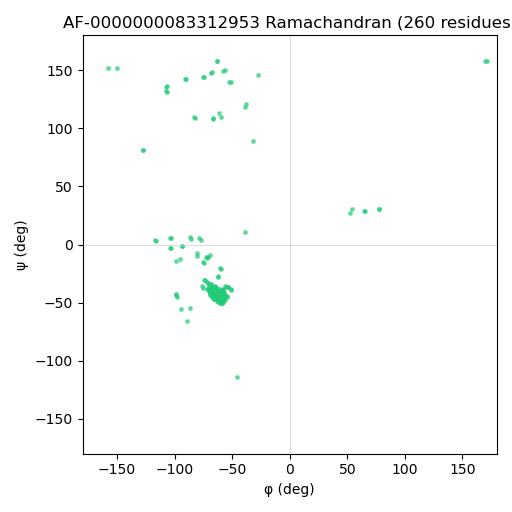673 C C . GLN B 1 71 ? 2.635 -3.383 -3.979 1 98.5 71 GLN B C 1
ATOM 1675 O O . GLN B 1 71 ? 1.494 -3.609 -4.383 1 98.5 71 GLN B O 1
ATOM 1680 N N . VAL B 1 72 ? 3.623 -4.188 -4.234 1 98.38 72 VAL B N 1
ATOM 1681 C CA . VAL B 1 72 ? 3.406 -5.449 -4.938 1 98.38 72 VAL B CA 1
ATOM 1682 C C . VAL B 1 72 ? 2.336 -6.266 -4.215 1 98.38 72 VAL B C 1
ATOM 1684 O O . VAL B 1 72 ? 1.391 -6.75 -4.84 1 98.38 72 VAL B O 1
ATOM 1687 N N . MET B 1 73 ? 2.445 -6.32 -2.904 1 98.44 73 MET B N 1
ATOM 1688 C CA . MET B 1 73 ? 1.52 -7.145 -2.133 1 98.44 73 MET B CA 1
ATOM 1689 C C . MET B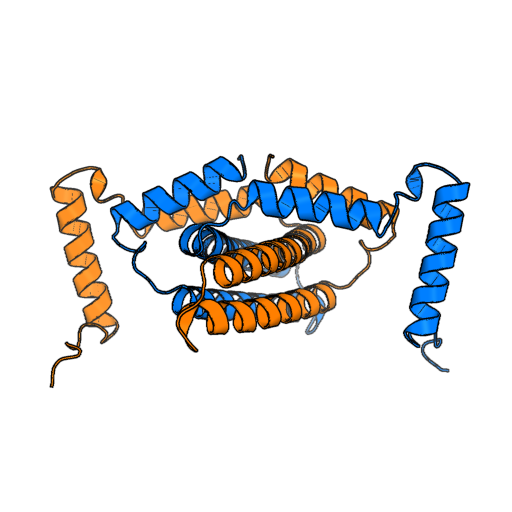 1 73 ? 0.115 -6.551 -2.15 1 98.44 73 MET B C 1
ATOM 1691 O O . MET B 1 73 ? -0.874 -7.281 -2.221 1 98.44 73 MET B O 1
ATOM 1695 N N . ILE B 1 74 ? 0.026 -5.266 -2.084 1 98.5 74 ILE B N 1
ATOM 1696 C CA . ILE B 1 74 ? -1.27 -4.594 -2.059 1 98.5 74 ILE B CA 1
ATOM 1697 C C . ILE B 1 74 ? -1.978 -4.789 -3.398 1 98.5 74 ILE B C 1
ATOM 1699 O O . ILE B 1 74 ? -3.162 -5.133 -3.438 1 98.5 74 ILE B O 1
ATOM 1703 N N . PHE B 1 75 ? -1.307 -4.609 -4.457 1 98.56 75 PHE B N 1
ATOM 1704 C CA . PHE B 1 75 ? -1.896 -4.781 -5.781 1 98.56 75 PHE B CA 1
ATOM 1705 C C . PHE B 1 75 ? -2.234 -6.246 -6.039 1 98.56 75 PHE B C 1
ATOM 1707 O O . PHE B 1 75 ? -3.23 -6.551 -6.695 1 98.56 75 PHE B O 1
ATOM 1714 N N . LYS B 1 76 ? -1.399 -7.152 -5.559 1 98.38 76 LYS B N 1
ATOM 1715 C CA . LYS B 1 76 ? -1.687 -8.578 -5.664 1 98.38 76 LYS B CA 1
ATOM 1716 C C . LYS B 1 76 ? -2.961 -8.945 -4.906 1 98.38 76 LYS B C 1
ATOM 1718 O O . LYS B 1 76 ? -3.818 -9.664 -5.43 1 98.38 76 LYS B O 1
ATOM 1723 N N . LEU B 1 77 ? -3.029 -8.406 -3.703 1 98.19 77 LEU B N 1
ATOM 1724 C CA . LEU B 1 77 ? -4.234 -8.641 -2.916 1 98.19 77 LEU B CA 1
ATOM 1725 C C . LEU B 1 77 ? -5.473 -8.141 -3.658 1 98.19 77 LEU B C 1
ATOM 1727 O O . LEU B 1 77 ? -6.508 -8.812 -3.666 1 98.19 77 LEU B O 1
ATOM 1731 N N . ALA B 1 78 ? -5.387 -6.973 -4.246 1 98.31 78 ALA B N 1
ATOM 1732 C CA . ALA B 1 78 ? -6.504 -6.383 -4.98 1 98.31 78 ALA B CA 1
ATOM 1733 C C . ALA B 1 78 ? -6.953 -7.289 -6.121 1 98.31 78 ALA B C 1
ATOM 1735 O O . ALA B 1 78 ? -8.133 -7.629 -6.227 1 98.31 78 ALA B O 1
ATOM 1736 N N . TYR B 1 79 ? -6.004 -7.746 -6.961 1 97.31 79 TYR B N 1
ATOM 1737 C CA . TYR B 1 79 ? -6.453 -8.516 -8.117 1 97.31 79 TYR B CA 1
ATOM 1738 C C . TYR B 1 79 ? -6.902 -9.914 -7.703 1 97.31 79 TYR B C 1
ATOM 1740 O O . TYR B 1 79 ? -7.824 -10.477 -8.297 1 97.31 79 TYR B O 1
ATOM 1748 N N . LEU B 1 80 ? -6.297 -10.492 -6.633 1 96.5 80 LEU B N 1
ATOM 1749 C CA . LEU B 1 80 ? -6.742 -11.789 -6.133 1 96.5 80 LEU B CA 1
ATOM 1750 C C . LEU B 1 80 ? -8.188 -11.711 -5.641 1 96.5 80 LEU B C 1
ATOM 1752 O O . LEU B 1 80 ? -8.914 -12.703 -5.699 1 96.5 80 LEU B O 1
ATOM 1756 N N . CYS B 1 81 ? -8.586 -10.555 -5.223 1 96.44 81 CYS B N 1
ATOM 1757 C CA . CYS B 1 81 ? -9.914 -10.375 -4.656 1 96.44 81 CYS B CA 1
ATOM 1758 C C . CYS B 1 81 ? -10.844 -9.695 -5.656 1 96.44 81 CYS B C 1
ATOM 1760 O O . CYS B 1 81 ? -11.93 -9.242 -5.289 1 96.44 81 CYS B O 1
ATOM 1762 N N . GLY B 1 82 ? -10.375 -9.484 -6.887 1 95.81 82 GLY B N 1
ATOM 1763 C CA . GLY B 1 82 ? -11.211 -8.953 -7.949 1 95.81 82 GLY B CA 1
ATOM 1764 C C . GLY B 1 82 ? -11.43 -7.457 -7.848 1 95.81 82 GLY B C 1
ATOM 1765 O O . GLY B 1 82 ? -12.484 -6.949 -8.234 1 95.81 82 GLY B O 1
ATOM 1766 N N . ILE B 1 83 ? -10.516 -6.812 -7.348 1 97.88 83 ILE B N 1
ATOM 1767 C CA . ILE B 1 83 ? -10.648 -5.379 -7.113 1 97.88 83 ILE B CA 1
ATOM 1768 C C . ILE B 1 83 ? -9.805 -4.609 -8.125 1 97.88 83 ILE B C 1
ATOM 1770 O O . ILE B 1 83 ? -8.641 -4.941 -8.352 1 97.88 83 ILE B O 1
ATOM 1774 N N . ASP B 1 84 ? -10.383 -3.611 -8.75 1 97.94 84 ASP B N 1
ATOM 1775 C CA . ASP B 1 84 ? -9.68 -2.635 -9.57 1 97.94 84 ASP B CA 1
ATOM 1776 C C . ASP B 1 84 ? -9.07 -1.528 -8.711 1 97.94 84 ASP B C 1
ATOM 1778 O O . ASP B 1 84 ? -9.781 -0.63 -8.25 1 97.94 84 ASP B O 1
ATOM 1782 N N . MET B 1 85 ? -7.82 -1.516 -8.602 1 98.12 85 MET B N 1
ATOM 1783 C CA . MET B 1 85 ? -7.148 -0.614 -7.668 1 98.12 85 MET B CA 1
ATOM 1784 C C . MET B 1 85 ? -7.293 0.837 -8.117 1 98.12 85 MET B C 1
ATOM 1786 O O . MET B 1 85 ? -7.414 1.739 -7.285 1 98.12 85 MET B O 1
ATOM 1790 N N . GLU B 1 86 ? -7.203 1.06 -9.43 1 98.19 86 GLU B N 1
ATOM 1791 C CA . GLU B 1 86 ? -7.363 2.43 -9.906 1 98.19 86 GLU B CA 1
ATOM 1792 C C . GLU B 1 86 ? -8.734 2.986 -9.539 1 98.19 86 GLU B C 1
ATOM 1794 O O . GLU B 1 86 ? -8.852 4.121 -9.078 1 98.19 86 GLU B O 1
ATOM 1799 N N . GLU B 1 87 ? -9.742 2.178 -9.75 1 97.94 87 GLU B N 1
ATOM 1800 C CA . GLU B 1 87 ? -11.094 2.594 -9.375 1 97.94 87 GLU B CA 1
ATOM 1801 C C . GLU B 1 87 ? -11.203 2.82 -7.871 1 97.94 87 GLU B C 1
ATOM 1803 O O . GLU B 1 87 ? -11.82 3.793 -7.426 1 97.94 87 GLU B O 1
ATOM 1808 N N . ALA B 1 88 ? -10.672 1.909 -7.082 1 98.25 88 ALA B N 1
ATOM 1809 C CA . ALA B 1 88 ? -10.688 2.039 -5.625 1 98.25 88 ALA B CA 1
ATOM 1810 C C . ALA B 1 88 ? -10.039 3.346 -5.184 1 98.25 88 ALA B C 1
ATOM 1812 O O . ALA B 1 88 ? -10.594 4.074 -4.359 1 98.25 88 ALA B O 1
ATOM 1813 N N . MET B 1 89 ? -8.875 3.658 -5.723 1 98.06 89 MET B N 1
ATOM 1814 C CA . MET B 1 89 ? -8.125 4.848 -5.348 1 98.06 89 MET B CA 1
ATOM 1815 C C . MET B 1 89 ? -8.852 6.117 -5.781 1 98.06 89 MET B C 1
ATOM 1817 O O . MET B 1 89 ? -8.844 7.117 -5.062 1 98.06 89 MET B O 1
ATOM 1821 N N . ARG B 1 90 ? -9.469 6.074 -6.965 1 97.25 90 ARG B N 1
ATOM 1822 C CA . ARG B 1 90 ? -10.266 7.207 -7.418 1 97.25 90 ARG B CA 1
ATOM 1823 C C . ARG B 1 90 ? -11.43 7.469 -6.465 1 97.25 90 ARG B C 1
ATOM 1825 O O . ARG B 1 90 ? -11.695 8.617 -6.102 1 97.25 90 ARG B O 1
ATOM 1832 N N . ARG B 1 91 ? -12.125 6.426 -6.094 1 96.75 91 ARG B N 1
ATOM 1833 C CA . ARG B 1 91 ? -13.227 6.551 -5.148 1 96.75 91 ARG B CA 1
ATOM 1834 C C . ARG B 1 91 ? -12.742 7.105 -3.811 1 96.75 91 ARG B C 1
ATOM 1836 O O . ARG B 1 91 ? -13.438 7.895 -3.172 1 96.75 91 ARG B O 1
ATOM 1843 N N . GLY B 1 92 ? -11.562 6.629 -3.391 1 96.25 92 GLY B N 1
ATOM 1844 C CA . GLY B 1 92 ? -10.969 7.148 -2.17 1 96.25 92 GLY B CA 1
ATOM 1845 C C . GLY B 1 92 ? -10.695 8.641 -2.229 1 96.25 92 GLY B C 1
ATOM 1846 O O . GLY B 1 92 ? -10.938 9.359 -1.259 1 96.25 92 GLY B O 1
ATOM 1847 N N . GLN B 1 93 ? -10.203 9.125 -3.328 1 95.25 93 GLN B N 1
ATOM 1848 C CA . GLN B 1 93 ? -9.984 10.555 -3.525 1 95.25 93 GLN B CA 1
ATOM 1849 C C . GLN B 1 93 ? -11.289 11.336 -3.414 1 95.25 93 GLN B C 1
ATOM 1851 O O . GLN B 1 93 ? -11.336 12.375 -2.756 1 95.25 93 GLN B O 1
ATOM 1856 N N . GLU B 1 94 ? -12.242 10.828 -4.102 1 94.5 94 GLU B N 1
ATOM 1857 C CA . GLU B 1 94 ? -13.547 11.492 -4.094 1 94.5 94 GLU B CA 1
ATOM 1858 C C . GLU B 1 94 ? -14.117 11.57 -2.684 1 94.5 94 GLU B C 1
ATOM 1860 O O . GLU B 1 94 ? -14.641 12.609 -2.277 1 94.5 94 GLU B O 1
ATOM 1865 N N . LYS B 1 95 ? -14.023 10.5 -1.978 1 93.5 95 LYS B N 1
ATOM 1866 C CA . LYS B 1 95 ? -14.516 10.461 -0.604 1 93.5 95 LYS B CA 1
ATOM 1867 C C . LYS B 1 95 ? -13.758 11.445 0.283 1 93.5 95 LYS B C 1
ATOM 1869 O O . LYS B 1 95 ? -14.352 12.117 1.126 1 93.5 95 LYS B O 1
ATOM 1874 N N . ALA B 1 96 ? -12.453 11.516 0.126 1 91 96 ALA B N 1
ATOM 1875 C CA . ALA B 1 96 ? -11.625 12.438 0.894 1 91 96 ALA B CA 1
ATOM 1876 C C . ALA B 1 96 ? -12 13.883 0.597 1 91 96 ALA B C 1
ATOM 1878 O O . ALA B 1 96 ? -12.109 14.703 1.513 1 91 96 ALA B O 1
ATOM 1879 N N . ASP B 1 97 ? -12.203 14.148 -0.66 1 88.31 97 ASP B N 1
ATOM 1880 C CA . ASP B 1 97 ? -12.57 15.5 -1.073 1 88.31 97 ASP B CA 1
ATOM 1881 C C . ASP B 1 97 ? -13.922 15.906 -0.479 1 88.31 97 ASP B C 1
ATOM 1883 O O . ASP B 1 97 ? -14.117 17.062 -0.121 1 88.31 97 ASP B O 1
ATOM 1887 N N . GLN B 1 98 ? -14.781 14.984 -0.421 1 86.25 98 GLN B N 1
ATOM 1888 C CA . GLN B 1 98 ? -16.094 15.25 0.133 1 86.25 98 GLN B CA 1
ATOM 1889 C C . GLN B 1 98 ? -16.031 15.469 1.642 1 86.25 98 GLN B C 1
ATOM 1891 O O . GLN B 1 98 ? -16.703 16.359 2.178 1 86.25 98 GLN B O 1
ATOM 1896 N N . ARG B 1 99 ? -15.219 14.695 2.281 1 84.38 99 ARG B N 1
ATOM 1897 C CA . ARG B 1 99 ? -15.117 14.742 3.736 1 84.38 99 ARG B CA 1
ATOM 1898 C C . ARG B 1 99 ? -14.32 15.961 4.188 1 84.38 99 ARG B C 1
ATOM 1900 O O . ARG B 1 99 ? -14.625 16.547 5.227 1 84.38 99 ARG B O 1
ATOM 1907 N N . PHE B 1 100 ? -13.336 16.234 3.359 1 85.25 100 PHE B N 1
ATOM 1908 C CA . PHE B 1 100 ? -12.461 17.375 3.666 1 85.25 100 PHE B CA 1
ATOM 1909 C C . PHE B 1 100 ? -12.359 18.312 2.473 1 85.25 100 PHE B C 1
ATOM 1911 O O . PHE B 1 100 ? -11.344 18.328 1.775 1 85.25 100 PHE B O 1
ATOM 1918 N N . PRO B 1 101 ? -13.328 19.125 2.336 1 79.31 101 PRO B N 1
ATOM 1919 C CA . PRO B 1 101 ? -13.328 20.047 1.197 1 79.31 101 PRO B CA 1
ATOM 1920 C C . PRO B 1 101 ? -12.07 20.922 1.148 1 79.31 101 PRO B C 1
ATOM 1922 O O . PRO B 1 101 ? -11.492 21.234 2.191 1 79.31 101 PRO B O 1
ATOM 1925 N N . ASP B 1 102 ? -11.711 21.281 -0.087 1 80.38 102 ASP B N 1
ATOM 1926 C CA . ASP B 1 102 ? -10.477 22.016 -0.354 1 80.38 102 ASP B CA 1
ATOM 1927 C C . ASP B 1 102 ? -10.531 23.422 0.238 1 80.38 102 ASP B C 1
ATOM 1929 O O . ASP B 1 102 ? -11.242 24.297 -0.274 1 80.38 102 ASP B O 1
ATOM 1933 N N . PRO B 1 103 ? -9.766 23.641 1.272 1 81.5 103 PRO B N 1
ATOM 1934 C CA . PRO B 1 103 ? -9.789 24.969 1.902 1 81.5 103 PRO B CA 1
ATOM 1935 C C . PRO B 1 103 ? -9.094 26.031 1.06 1 81.5 103 PRO B C 1
ATOM 1937 O O . PRO B 1 103 ? -9.227 27.219 1.341 1 81.5 103 PRO B O 1
ATOM 1940 N N . SER B 1 104 ? -8.414 25.5 0.05 1 75.81 104 SER B N 1
ATOM 1941 C CA . SER B 1 104 ? -7.66 26.453 -0.756 1 75.81 104 SER B CA 1
ATOM 1942 C C . SER B 1 104 ? -8.562 27.156 -1.764 1 75.81 104 SER B C 1
ATOM 1944 O O . SER B 1 104 ? -8.125 28.078 -2.451 1 75.81 104 SER B O 1
ATOM 1946 N N . THR B 1 105 ? -9.766 26.672 -1.824 1 74.75 105 THR B N 1
ATOM 1947 C CA . THR B 1 105 ? -10.656 27.203 -2.855 1 74.75 105 THR B CA 1
ATOM 1948 C C . THR B 1 105 ? -11.164 28.594 -2.471 1 74.75 105 THR B C 1
ATOM 1950 O O . THR B 1 105 ? -11.656 29.328 -3.318 1 74.75 105 THR B O 1
ATOM 1953 N N . GLY B 1 106 ? -11.008 28.969 -1.184 1 73.5 106 GLY B N 1
ATOM 1954 C CA . GLY B 1 106 ? -11.406 30.297 -0.771 1 73.5 106 GLY B CA 1
ATOM 1955 C C . GLY B 1 106 ? -11.406 30.484 0.734 1 73.5 106 GLY B C 1
ATOM 1956 O O . GLY B 1 106 ? -11.219 29.531 1.483 1 73.5 106 GLY B O 1
ATOM 1957 N N . PRO B 1 107 ? -11.305 31.734 1.065 1 75.19 107 PRO B N 1
ATOM 1958 C CA . PRO B 1 107 ? -11.258 32.062 2.496 1 75.19 107 PRO B CA 1
ATOM 1959 C C . PRO B 1 107 ? -12.398 31.406 3.279 1 75.19 107 PRO B C 1
ATOM 1961 O O . PRO B 1 107 ? -12.188 30.922 4.398 1 75.19 107 PRO B O 1
ATOM 1964 N N . ALA B 1 108 ? -13.531 31.375 2.668 1 78.5 108 ALA B N 1
ATOM 1965 C CA . ALA B 1 108 ? -14.672 30.781 3.352 1 78.5 108 ALA B CA 1
ATOM 1966 C C . ALA B 1 108 ? -14.469 29.281 3.562 1 78.5 108 ALA B C 1
ATOM 1968 O O . ALA B 1 108 ? -14.766 28.75 4.637 1 78.5 108 ALA B O 1
ATOM 1969 N N . GLU B 1 109 ? -13.938 28.656 2.484 1 75.12 109 GLU B N 1
ATOM 1970 C CA . GLU B 1 109 ? -13.68 27.219 2.562 1 75.12 109 GLU B CA 1
ATOM 1971 C C . GLU B 1 109 ? -12.594 26.922 3.588 1 75.12 109 GLU B C 1
ATOM 1973 O O . GLU B 1 109 ? -12.68 25.922 4.312 1 75.12 109 GLU B O 1
ATOM 1978 N N . ARG B 1 110 ? -11.672 27.75 3.535 1 78.94 110 ARG B N 1
ATOM 1979 C CA . ARG B 1 110 ? -10.586 27.609 4.5 1 78.94 110 ARG B CA 1
ATOM 1980 C C . ARG B 1 110 ? -11.102 27.766 5.93 1 78.94 110 ARG B C 1
ATOM 1982 O O . ARG B 1 110 ? -10.781 26.938 6.797 1 78.94 110 ARG B O 1
ATOM 1989 N N . GLU B 1 111 ? -11.852 28.812 6.129 1 80.44 111 GLU B N 1
ATOM 1990 C CA . GLU B 1 111 ? -12.422 29.031 7.453 1 80.44 111 GLU B CA 1
ATOM 1991 C C . GLU B 1 111 ? -13.289 27.844 7.875 1 80.44 111 GLU B C 1
ATOM 1993 O O . GLU B 1 111 ? -13.219 27.391 9.023 1 80.44 111 GLU B O 1
ATOM 1998 N N . ALA B 1 112 ? -14.016 27.406 7.016 1 79.19 112 ALA B N 1
ATOM 1999 C CA . ALA B 1 112 ? -14.883 26.266 7.301 1 79.19 112 ALA B CA 1
ATOM 2000 C C . ALA B 1 112 ? -14.07 25.031 7.645 1 79.19 112 ALA B C 1
ATOM 2002 O O . ALA B 1 112 ? -14.422 24.281 8.555 1 79.19 112 ALA B O 1
ATOM 2003 N N . TYR B 1 113 ? -13.078 24.859 6.906 1 77.94 113 TYR B N 1
ATOM 2004 C CA . TYR B 1 113 ? -12.211 23.719 7.16 1 77.94 113 TYR B CA 1
ATOM 2005 C C . TYR B 1 113 ? -11.602 23.797 8.555 1 77.94 113 TYR B C 1
ATOM 2007 O O . TYR B 1 113 ? -11.656 22.828 9.312 1 77.94 113 TYR B O 1
ATOM 2015 N N . TRP B 1 114 ? -11.133 24.922 8.859 1 79.94 114 TRP B N 1
ATOM 2016 C CA . TRP B 1 114 ? -10.422 25.062 10.133 1 79.94 114 TRP B CA 1
ATOM 2017 C C . TRP B 1 114 ? -11.398 24.984 11.305 1 79.94 114 TRP B C 1
ATOM 2019 O O . TRP B 1 114 ? -11.055 24.453 12.367 1 79.94 114 TRP B O 1
ATOM 2029 N N . ARG B 1 115 ? -12.539 25.453 11.078 1 80.19 115 ARG B N 1
ATOM 2030 C CA . ARG B 1 115 ? -13.586 25.312 12.086 1 80.19 115 ARG B CA 1
ATOM 2031 C C . ARG B 1 115 ? -13.922 23.844 12.312 1 80.19 115 ARG B C 1
ATOM 2033 O O . ARG B 1 115 ? -14.016 23.391 13.461 1 80.19 115 ARG B O 1
ATOM 2040 N N . ARG B 1 116 ? -14.086 23.156 11.234 1 75.56 116 ARG B N 1
ATOM 2041 C CA . ARG B 1 116 ? -14.391 21.734 11.305 1 75.56 116 ARG B CA 1
ATOM 2042 C C . ARG B 1 116 ? -13.242 20.953 11.93 1 75.56 116 ARG B C 1
ATOM 2044 O O . ARG B 1 116 ? -13.469 20.016 12.711 1 75.56 116 ARG B O 1
ATOM 2051 N N . PHE B 1 117 ? -12.109 21.375 11.508 1 75.19 117 PHE B N 1
ATOM 2052 C CA . PHE B 1 117 ? -10.93 20.688 12.031 1 75.19 117 PHE B CA 1
ATOM 2053 C C . PHE B 1 117 ? -10.812 20.891 13.539 1 75.19 117 PHE B C 1
ATOM 2055 O O . PHE B 1 117 ? -10.555 19.938 14.273 1 75.19 117 PHE B O 1
ATOM 2062 N N . LYS B 1 118 ? -11.016 22.062 13.945 1 73.56 118 LYS B N 1
ATOM 2063 C CA . LYS B 1 118 ? -11 22.344 15.375 1 73.56 118 LYS B CA 1
ATOM 2064 C C . LYS B 1 118 ? -12.078 21.562 16.109 1 73.56 118 LYS B C 1
ATOM 2066 O O . LYS B 1 118 ? -11.836 21.031 17.188 1 73.56 118 LYS B O 1
ATOM 2071 N N . GLN B 1 119 ? -13.195 21.469 15.508 1 77.19 119 GLN B N 1
ATOM 2072 C CA . GLN B 1 119 ? -14.281 20.688 16.094 1 77.19 119 GLN B CA 1
ATOM 2073 C C . GLN B 1 119 ? -13.93 19.203 16.125 1 77.19 119 GLN B C 1
ATOM 2075 O O . GLN B 1 119 ? -14.242 18.516 17.109 1 77.19 119 GLN B O 1
ATOM 2080 N N . TYR B 1 120 ? -13.359 18.797 14.969 1 68.94 120 TYR B N 1
ATOM 2081 C CA . TYR B 1 120 ? -12.922 17.406 14.906 1 68.94 120 TYR B CA 1
ATOM 2082 C C . TYR B 1 120 ? -11.938 17.094 16.016 1 68.94 120 TYR B C 1
ATOM 2084 O O . TYR B 1 120 ? -12.062 16.062 16.703 1 68.94 120 TYR B O 1
ATOM 2092 N N . LEU B 1 121 ? -10.969 17.969 16.203 1 70.56 121 LEU B N 1
ATOM 2093 C CA . LEU B 1 121 ? -9.984 17.797 17.266 1 70.56 121 LEU B CA 1
ATOM 2094 C C . LEU B 1 121 ? -10.648 17.844 18.641 1 70.56 121 LEU B C 1
ATOM 2096 O O . LEU B 1 121 ? -10.305 17.062 19.531 1 70.56 121 LEU B O 1
ATOM 2100 N N . ALA B 1 122 ? -11.594 18.703 18.812 1 69.88 122 ALA B N 1
ATOM 2101 C CA . ALA B 1 122 ? -12.336 18.828 20.062 1 69.88 122 ALA B CA 1
ATOM 2102 C C . ALA B 1 122 ? -13.148 17.562 20.344 1 69.88 122 ALA B C 1
ATOM 2104 O O . ALA B 1 122 ? -13.141 17.047 21.453 1 69.88 122 ALA B O 1
ATOM 2105 N N . ASP B 1 123 ? -13.719 17.078 19.344 1 69.06 123 ASP B N 1
ATOM 2106 C CA . ASP B 1 123 ? -14.531 15.875 19.484 1 69.06 123 ASP B CA 1
ATOM 2107 C C . ASP B 1 123 ? -13.664 14.656 19.797 1 69.06 123 ASP B C 1
ATOM 2109 O O . ASP B 1 123 ? -14.094 13.75 20.516 1 69.06 123 ASP B O 1
ATOM 2113 N N . ALA B 1 124 ? -12.516 14.758 19.188 1 58.91 124 ALA B N 1
ATOM 2114 C CA . ALA B 1 124 ? -11.594 13.641 19.391 1 58.91 124 ALA B CA 1
ATOM 2115 C C . ALA B 1 124 ? -10.773 13.828 20.672 1 58.91 124 ALA B C 1
ATOM 2117 O O . ALA B 1 124 ? 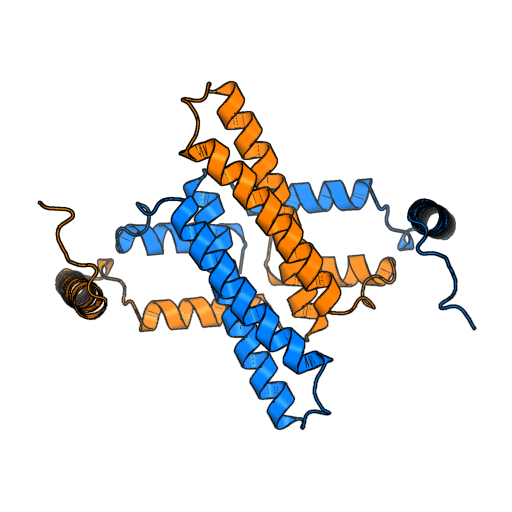-9.992 12.953 21.031 1 58.91 124 ALA B O 1
ATOM 2118 N N . ALA B 1 125 ? -11.016 14.844 21.469 1 61.59 125 ALA B N 1
ATOM 2119 C CA . ALA B 1 125 ? -10.266 15.172 22.672 1 61.59 125 ALA B CA 1
ATOM 2120 C C . ALA B 1 125 ? -8.773 15.297 22.375 1 61.59 125 ALA B C 1
ATOM 2122 O O . ALA B 1 125 ? -7.938 14.875 23.188 1 61.59 125 ALA B O 1
ATOM 2123 N N . LEU B 1 126 ? -8.461 15.68 21.25 1 57.81 126 LEU B N 1
ATOM 2124 C CA . LEU B 1 126 ? -7.078 15.859 20.828 1 57.81 126 LEU B CA 1
ATOM 2125 C C . LEU B 1 126 ? -6.668 17.328 20.922 1 57.81 126 LEU B C 1
ATOM 2127 O O . LEU B 1 126 ? -5.488 17.656 20.766 1 57.81 126 LEU B O 1
ATOM 2131 N N . ASP B 1 127 ? -7.531 18.062 21.047 1 53.44 127 ASP B N 1
ATOM 2132 C CA . ASP B 1 127 ? -7.266 19.5 21.141 1 53.44 127 ASP B CA 1
ATOM 2133 C C . ASP B 1 127 ? -6.566 19.859 22.453 1 53.44 127 ASP B C 1
ATOM 2135 O O . ASP B 1 127 ? -6.293 21.031 22.719 1 53.44 127 ASP B O 1
ATOM 2139 N N . ALA B 1 128 ? -6.395 18.953 23.484 1 53.34 128 ALA B N 1
ATOM 2140 C CA . ALA B 1 128 ? -5.801 19.359 24.75 1 53.34 128 ALA B CA 1
ATOM 2141 C C . ALA B 1 128 ? -4.391 19.906 24.547 1 53.34 128 ALA B C 1
ATOM 2143 O O . ALA B 1 128 ? -3.566 19.281 23.875 1 53.34 128 ALA B O 1
ATOM 2144 N N . PRO B 1 129 ? -4.152 21.172 24.703 1 49.47 129 PRO B N 1
ATOM 2145 C CA . PRO B 1 129 ? -2.793 21.703 24.641 1 49.47 129 PRO B CA 1
ATOM 2146 C C . PRO B 1 129 ? -1.767 20.781 25.297 1 49.47 129 PRO B C 1
ATOM 2148 O O . PRO B 1 129 ? -2.1 20.062 26.234 1 49.47 129 PRO B O 1
ATOM 2151 N N . GLU B 1 130 ? -0.769 20.297 24.422 1 43.03 130 GLU B N 1
ATOM 2152 C CA . GLU B 1 130 ? 0.346 19.719 25.156 1 43.03 130 GLU B CA 1
ATOM 2153 C C . GLU B 1 130 ? 0.657 20.547 26.406 1 43.03 130 GLU B C 1
ATOM 2155 O O . GLU B 1 130 ? 1.689 21.219 26.469 1 43.03 130 GLU B O 1
ATOM 2160 N N . GLY B 1 131 ? -0.181 21.375 26.672 1 32.66 131 GLY B N 1
ATOM 2161 C CA . GLY B 1 131 ? 0.22 22.344 27.688 1 32.66 131 GLY B CA 1
ATOM 2162 C C . GLY B 1 131 ? 0.894 21.703 28.891 1 32.66 131 GLY B C 1
ATOM 2163 O O . GLY B 1 131 ? 2.045 22.031 29.203 1 32.66 131 GLY B O 1
ATOM 2164 N N . GLU B 1 132 ? 0.249 21.734 30.203 1 29.88 132 GLU B N 1
ATOM 2165 C CA . GLU B 1 132 ? 0.896 21.766 31.5 1 29.88 132 GLU B CA 1
ATOM 2166 C C . GLU B 1 132 ? 1.509 20.406 31.844 1 29.88 132 GLU B C 1
ATOM 2168 O O . GLU B 1 132 ? 0.961 19.375 31.484 1 29.88 132 GLU B O 1
#

Sequence (264 aa):
MHIREYQQWLESWDKAREWDKVLPSHTLLHAMEELGEISRLVQMLEGYRPLSPADLEALREELALELSDLQVMIFKLAYLCGIDMEEAMRRGQEKADQRFPDPSTGPAEREAYWRRFKQYLADAALDAPEGEMHIREYQQWLESWDKAREWDKVLPSHTLLHAMEELGEISRLVQMLEGYRPLSPADLEALREELALELSDLQVMIFKLAYLCGIDMEEAMRRGQEKADQRFPDPSTGPAEREAYWRRFKQYLADAALDAPEGE

Secondary structure (DSSP, 8-state):
-BHHHHHHHHHHHHHHTT-TTS-HHHHHHHHHHHHHHHHHHHHHHHTSS---HHHHHHHHHHHHHHHHHHHHHHHHHHHHTT--HHHHHHHHHHHHHHHS--GGG-HHHHHHHHHHHHHHHHHTT--S----/-BHHHHHHHHHHHHHHTT-TTS-HHHHHHHHHHHHHHHHHHHHHHHTSS---HHHHHHHHHHHHHHHHHHHHHHHHHHHHTT--HHHHHHHHHHHHHHHS--GGG-HHHHHHHHHHHHHHHHHTT--S-S--

Organism: NCBI:txid1204385

Solvent-accessible surface area (backbone atoms only — not comparable to full-atom values): 14232 Å² total; per-residue (Å²): 107,42,44,58,56,51,45,52,46,51,52,52,56,27,50,61,69,62,55,70,73,62,52,58,66,58,41,47,52,51,31,50,51,30,49,51,54,40,49,54,49,48,45,54,73,73,62,76,59,92,66,51,72,68,55,46,52,51,50,44,53,52,40,34,50,34,52,22,54,29,48,53,29,52,48,48,40,29,54,74,63,70,42,58,61,51,61,26,39,52,52,44,50,52,51,46,46,69,75,51,56,63,27,78,79,32,71,67,40,30,51,50,42,52,52,49,47,51,48,49,30,52,74,64,65,61,61,64,66,84,73,134,107,42,45,58,57,51,46,51,47,49,51,52,55,25,50,62,68,62,55,70,72,61,53,59,66,59,40,46,52,50,30,50,51,30,50,51,54,40,49,55,49,48,44,52,72,72,64,73,58,92,66,51,73,67,54,47,51,53,50,42,52,54,40,34,49,34,52,22,52,29,48,54,30,52,48,48,40,29,54,74,64,72,41,59,60,52,60,25,39,51,52,41,49,53,52,47,43,68,75,52,55,64,26,77,79,33,74,67,40,29,50,50,41,52,52,48,46,51,47,50,29,51,74,64,66,60,59,64,68,91,60,137

InterPro domains:
  IPR047046 NTP pyrophosphohydrolase MazG-related, YpjD/YvdC [PTHR42692] (1-104)